Protein AF-A0A3Q7IBL1-F1 (afdb_monomer)

Solvent-accessible surface area (backbone atoms only — not comparable to full-atom values): 21584 Å² total; per-residue (Å²): 115,55,71,63,64,74,44,58,81,76,32,46,78,55,87,70,94,59,60,67,36,34,34,28,51,62,29,47,54,40,50,35,63,88,85,40,70,73,70,35,75,69,39,29,45,65,39,82,78,69,34,54,59,91,79,74,66,62,78,46,51,54,41,44,42,42,33,43,26,67,20,52,96,94,43,65,44,72,67,52,90,77,56,69,71,62,34,31,28,19,24,43,33,70,51,69,63,27,51,52,47,54,51,52,36,59,47,28,76,44,85,85,69,74,48,38,38,27,41,76,49,74,25,28,35,44,53,79,70,58,59,85,43,60,42,58,51,40,35,36,38,40,38,40,37,38,70,76,66,49,73,66,54,48,53,52,50,50,51,55,57,35,37,74,73,72,46,71,53,69,51,77,42,85,49,88,47,79,39,28,61,64,24,30,36,34,28,32,64,38,79,93,76,74,41,77,40,83,66,33,41,35,29,24,52,27,63,78,31,44,46,53,46,52,42,60,92,63,54,36,36,37,37,38,37,28,57,50,59,63,61,50,27,63,75,71,70,51,88,38,52,51,62,77,51,65,99,74,37,54,65,68,57,54,52,54,50,56,62,52,55,76,68,56,69,63,94,79,76,85,84,88,80,91,75,87,78,82,76,79,86,80,81,89,75,93,76,84,94,77,81,90,76,91,77,80,87,81,82,84,78,77,82,89,71,98,68,83,94,76,87,79,83,88,82,91,76,90,78,91,75,89,81,82,85,79,90,80,90,75,91,76,85,90,77,82,83,81,91,78,85,81,90,82,79,91,77,92,132

pLDDT: mean 75.48, std 28.39, range [21.78, 98.69]

Nearest PDB structures (foldseek):
  3l4g-assembly4_O  TM=9.837E-01  e=1.915E-40  Homo sapiens
  3l4g-assembly3_K  TM=9.830E-01  e=5.774E-40  Homo sapiens
  3l4g-assembly1_C  TM=9.426E-01  e=3.048E-40  Homo sapiens
  7by6-assembly1_A-2  TM=9.762E-01  e=8.702E-37  Plasmodium vivax
  7dpi-assembly1_A  TM=9.496E-01  e=2.545E-29  Plasmodium falciparum

Structure (mmCIF, N/CA/C/O backbone):
data_AF-A0A3Q7IBL1-F1
#
_entry.id   AF-A0A3Q7IBL1-F1
#
loop_
_atom_site.group_PDB
_atom_site.id
_atom_site.type_symbol
_atom_site.label_atom_id
_atom_site.label_alt_id
_atom_site.label_comp_id
_atom_site.label_asym_id
_atom_site.label_entity_id
_atom_site.label_seq_id
_atom_site.pdbx_PDB_ins_code
_atom_site.Cartn_x
_atom_site.Cartn_y
_atom_site.Cartn_z
_atom_site.occupancy
_atom_site.B_iso_or_equiv
_atom_site.auth_seq_id
_atom_site.auth_comp_id
_atom_site.auth_asym_id
_atom_site.auth_atom_id
_atom_site.pdbx_PDB_model_num
ATOM 1 N N . MET A 1 1 ? -24.521 0.312 10.558 1.00 40.03 1 MET A N 1
ATOM 2 C CA . MET A 1 1 ? -24.271 1.034 9.290 1.00 40.03 1 MET A CA 1
ATOM 3 C C . MET A 1 1 ? -22.961 0.488 8.762 1.00 40.03 1 MET A C 1
ATOM 5 O O . MET A 1 1 ? -21.920 0.773 9.342 1.00 40.03 1 MET A O 1
ATOM 9 N N . ASP A 1 2 ? -23.054 -0.431 7.807 1.00 49.78 2 ASP A N 1
ATOM 10 C CA . ASP A 1 2 ? -21.996 -1.395 7.493 1.00 49.78 2 ASP A CA 1
ATOM 11 C C . ASP A 1 2 ? -20.826 -0.763 6.733 1.00 49.78 2 ASP A C 1
ATOM 13 O O . ASP A 1 2 ? -21.026 0.107 5.885 1.00 49.78 2 ASP A O 1
ATOM 17 N N . LEU A 1 3 ? -19.602 -1.229 7.008 1.00 52.09 3 LEU A N 1
ATOM 18 C CA . LEU A 1 3 ? -18.387 -0.881 6.252 1.00 52.09 3 LEU A CA 1
ATOM 19 C C . LEU A 1 3 ? -18.562 -1.073 4.735 1.00 52.09 3 LEU A C 1
ATOM 21 O O . LEU A 1 3 ? -17.953 -0.345 3.952 1.00 52.09 3 LEU A O 1
ATOM 25 N N . GLU A 1 4 ? -19.435 -2.001 4.332 1.00 50.50 4 GLU A N 1
ATOM 26 C CA . GLU A 1 4 ? -19.887 -2.163 2.950 1.00 50.50 4 GLU A CA 1
ATOM 27 C C . GLU A 1 4 ? -20.461 -0.860 2.377 1.00 50.50 4 GLU A C 1
ATOM 29 O O . GLU A 1 4 ? -19.994 -0.401 1.343 1.00 50.50 4 GLU A O 1
ATOM 34 N N . ILE A 1 5 ? -21.393 -0.185 3.053 1.00 49.38 5 ILE A N 1
ATOM 35 C CA . ILE A 1 5 ? -22.021 1.046 2.532 1.00 49.38 5 ILE A CA 1
ATOM 36 C C . ILE A 1 5 ? -20.994 2.183 2.409 1.00 49.38 5 ILE A C 1
ATOM 38 O O . ILE A 1 5 ? -21.057 2.992 1.483 1.00 49.38 5 ILE A O 1
ATOM 42 N N . LEU A 1 6 ? -20.014 2.227 3.315 1.00 54.47 6 LEU A N 1
ATOM 43 C CA . LEU A 1 6 ? -19.002 3.281 3.360 1.00 54.47 6 LEU A CA 1
ATOM 44 C C . LEU A 1 6 ? -18.019 3.231 2.180 1.00 54.47 6 LEU A C 1
ATOM 46 O O . LEU A 1 6 ? -17.626 4.277 1.663 1.00 54.47 6 LEU A O 1
ATOM 50 N N . CYS A 1 7 ? -17.633 2.028 1.757 1.00 55.50 7 CYS A N 1
ATOM 51 C CA . CYS A 1 7 ? -16.706 1.829 0.644 1.00 55.50 7 CYS A CA 1
ATOM 52 C C . CYS A 1 7 ? -17.437 1.702 -0.705 1.00 55.50 7 CYS A C 1
ATOM 54 O O . CYS A 1 7 ? -16.997 2.285 -1.696 1.00 55.50 7 CYS A O 1
ATOM 56 N N . ILE A 1 8 ? -18.576 1.002 -0.750 1.00 53.81 8 ILE A N 1
ATOM 57 C CA . ILE A 1 8 ? -19.241 0.596 -2.002 1.00 53.81 8 ILE A CA 1
ATOM 58 C C . ILE A 1 8 ? -19.856 1.774 -2.769 1.00 53.81 8 ILE A C 1
ATOM 60 O O . ILE A 1 8 ? -19.866 1.756 -3.999 1.00 53.81 8 ILE A O 1
ATOM 64 N N . GLU A 1 9 ? -20.357 2.818 -2.101 1.00 61.47 9 GLU A N 1
ATOM 65 C CA . GLU A 1 9 ? -21.048 3.906 -2.817 1.00 61.47 9 GLU A CA 1
ATOM 66 C C . GLU A 1 9 ? -20.109 4.787 -3.663 1.00 61.47 9 GLU A C 1
ATOM 68 O O . GLU A 1 9 ? -20.569 5.474 -4.577 1.00 61.47 9 GLU A O 1
ATOM 73 N N . LEU A 1 10 ? -18.799 4.783 -3.384 1.00 72.69 10 LEU A N 1
ATOM 74 C CA . LEU A 1 10 ? -17.838 5.705 -4.008 1.00 72.69 10 LEU A CA 1
ATOM 75 C C . LEU A 1 10 ? -16.556 5.045 -4.539 1.00 72.69 10 LEU A C 1
ATOM 77 O O . LEU A 1 10 ? -15.830 5.707 -5.288 1.00 72.69 10 LEU A O 1
ATOM 81 N N . PHE A 1 11 ? -16.258 3.796 -4.169 1.00 91.25 11 PHE A N 1
ATOM 82 C CA . PHE A 1 11 ? -15.014 3.109 -4.520 1.00 91.25 11 PHE A CA 1
ATOM 83 C C . PHE A 1 11 ? -15.288 1.780 -5.231 1.00 91.25 11 PHE A C 1
ATOM 85 O O . PHE A 1 11 ? -16.249 1.075 -4.945 1.00 91.25 11 PHE A O 1
ATOM 92 N N . GLU A 1 12 ? -14.415 1.435 -6.172 1.00 93.31 12 GLU A N 1
ATOM 93 C CA . GLU A 1 12 ? -14.408 0.148 -6.865 1.00 93.31 12 GLU A CA 1
ATOM 94 C C . GLU A 1 12 ? -13.576 -0.863 -6.064 1.00 93.31 12 GLU A C 1
ATOM 96 O O . GLU A 1 12 ? -12.442 -0.572 -5.676 1.00 93.31 12 GLU A O 1
ATOM 101 N N . GLU A 1 13 ? -14.122 -2.049 -5.808 1.00 94.38 13 GLU A N 1
ATOM 102 C CA . GLU A 1 13 ? -13.411 -3.093 -5.068 1.00 94.38 13 GLU A CA 1
ATOM 103 C C . GLU A 1 13 ? -12.272 -3.693 -5.906 1.00 94.38 13 GLU A C 1
ATOM 105 O O . GLU A 1 13 ? -12.457 -4.074 -7.066 1.00 94.38 13 GLU A O 1
ATOM 110 N N . MET A 1 14 ? -11.079 -3.789 -5.321 1.00 95.38 14 MET A N 1
ATOM 111 C CA . MET A 1 14 ? -9.925 -4.417 -5.955 1.00 95.38 14 MET A CA 1
ATOM 112 C C . MET A 1 14 ? -9.965 -5.937 -5.776 1.00 95.38 14 MET A C 1
ATOM 114 O O . MET A 1 14 ? -10.241 -6.421 -4.680 1.00 95.38 14 MET A O 1
ATOM 118 N N . PRO A 1 15 ? -9.603 -6.717 -6.808 1.00 95.25 15 PRO A N 1
ATOM 119 C CA . PRO A 1 15 ? -9.482 -8.161 -6.679 1.00 95.25 15 PRO A CA 1
ATOM 120 C C . PRO A 1 15 ? -8.245 -8.518 -5.845 1.00 95.25 15 PRO A C 1
ATOM 122 O O . PRO A 1 15 ? -7.109 -8.371 -6.294 1.00 95.25 15 PRO A O 1
ATOM 125 N N . THR A 1 16 ? -8.468 -9.020 -4.635 1.00 94.19 16 THR A N 1
ATOM 126 C CA . THR A 1 16 ? -7.420 -9.414 -3.681 1.00 94.19 16 THR A CA 1
ATOM 127 C C . THR A 1 16 ? -7.221 -10.931 -3.602 1.00 94.19 16 THR A C 1
ATOM 129 O O . THR A 1 16 ? -6.709 -11.460 -2.622 1.00 94.19 16 THR A O 1
ATOM 132 N N . ASN A 1 17 ? -7.614 -11.686 -4.624 1.00 92.12 17 ASN A N 1
ATOM 133 C CA . ASN A 1 17 ? -7.657 -13.151 -4.627 1.00 92.12 17 ASN A CA 1
ATOM 134 C C . ASN A 1 17 ? -6.271 -13.842 -4.717 1.00 92.12 17 ASN A C 1
ATOM 136 O O . ASN A 1 17 ? -6.101 -14.826 -5.442 1.00 92.12 17 ASN A O 1
ATOM 140 N N . ASN A 1 18 ? -5.274 -13.342 -3.984 1.00 92.25 18 ASN A N 1
ATOM 141 C CA . ASN A 1 18 ? -3.911 -13.851 -3.898 1.00 92.25 18 ASN A CA 1
ATOM 142 C C . ASN A 1 18 ? -3.291 -13.603 -2.506 1.00 92.25 18 ASN A C 1
ATOM 144 O O . ASN A 1 18 ? -2.915 -12.487 -2.162 1.00 92.25 18 ASN A O 1
ATOM 148 N N . TYR A 1 19 ? -3.116 -14.660 -1.706 1.00 96.69 19 TYR A N 1
ATOM 149 C CA . TYR A 1 19 ? -2.342 -14.568 -0.453 1.00 96.69 19 TYR A CA 1
ATOM 150 C C . TYR A 1 19 ? -0.839 -14.553 -0.699 1.00 96.69 19 TYR A C 1
ATOM 152 O O . TYR A 1 19 ? -0.094 -13.884 0.013 1.00 96.69 19 TYR A O 1
ATOM 160 N N . VAL A 1 20 ? -0.404 -15.295 -1.716 1.00 97.25 20 VAL A N 1
ATOM 161 C CA . VAL A 1 20 ? 0.988 -15.315 -2.145 1.00 97.25 20 VAL A CA 1
ATOM 162 C C . VAL A 1 20 ? 1.246 -14.116 -3.039 1.00 97.25 20 VAL A C 1
ATOM 164 O O . VAL A 1 20 ? 0.521 -13.890 -4.012 1.00 97.25 20 VAL A O 1
ATOM 167 N N . GLU A 1 21 ? 2.311 -13.392 -2.732 1.00 97.75 21 GLU A N 1
ATOM 168 C CA . GLU A 1 21 ? 2.786 -12.272 -3.523 1.00 97.75 21 GLU A CA 1
ATOM 169 C C . GLU A 1 21 ? 4.297 -12.383 -3.741 1.00 97.75 21 GLU A C 1
ATOM 171 O O . GLU A 1 21 ? 5.019 -12.970 -2.933 1.00 97.75 21 GLU A O 1
ATOM 176 N N . SER A 1 22 ? 4.788 -11.852 -4.857 1.00 98.06 22 SER A N 1
ATOM 177 C CA . SER A 1 22 ? 6.233 -11.696 -5.047 1.00 98.06 22 SER A CA 1
ATOM 178 C C . SER A 1 22 ? 6.741 -10.511 -4.229 1.00 98.06 22 SER A C 1
ATOM 180 O O . SER A 1 22 ? 6.071 -9.476 -4.184 1.00 98.06 22 SER A O 1
ATOM 182 N N . SER A 1 23 ? 7.956 -10.600 -3.692 1.00 98.25 23 SER A N 1
ATOM 183 C CA . SER A 1 23 ? 8.652 -9.478 -3.054 1.00 98.25 23 SER A CA 1
ATOM 184 C C . SER A 1 23 ? 8.683 -8.231 -3.934 1.00 98.25 23 SER A C 1
ATOM 186 O O . SER A 1 23 ? 8.587 -7.129 -3.405 1.00 98.25 23 SER A O 1
ATOM 188 N N . PHE A 1 24 ? 8.743 -8.400 -5.260 1.00 98.69 24 PHE A N 1
ATOM 189 C CA . PHE A 1 24 ? 8.629 -7.294 -6.203 1.00 98.69 24 PHE A CA 1
ATOM 190 C C . PHE A 1 24 ? 7.356 -6.472 -5.971 1.00 98.69 24 PHE A C 1
ATOM 192 O O . PHE A 1 24 ? 7.435 -5.303 -5.627 1.00 98.69 24 PHE A O 1
ATOM 199 N N . TRP A 1 25 ? 6.174 -7.074 -6.113 1.00 98.38 25 TRP A N 1
ATOM 200 C CA . TRP A 1 25 ? 4.899 -6.362 -5.943 1.00 98.38 25 TRP A CA 1
ATOM 201 C C . TRP A 1 25 ? 4.617 -5.958 -4.496 1.00 98.38 25 TRP A C 1
ATOM 203 O O . TRP A 1 25 ? 3.957 -4.949 -4.262 1.00 98.38 25 TRP A O 1
ATOM 213 N N . ASN A 1 26 ? 5.105 -6.735 -3.529 1.00 98.38 26 ASN A N 1
ATOM 214 C CA . ASN A 1 26 ? 4.888 -6.445 -2.118 1.00 98.38 26 ASN A CA 1
ATOM 215 C C . ASN A 1 26 ? 5.818 -5.348 -1.583 1.00 98.38 26 ASN A C 1
ATOM 217 O O . ASN A 1 26 ? 5.449 -4.679 -0.634 1.00 98.38 26 ASN A O 1
ATOM 221 N N . PHE A 1 27 ? 7.003 -5.142 -2.163 1.00 98.38 27 PHE A N 1
ATOM 222 C CA . PHE A 1 27 ? 7.986 -4.188 -1.642 1.00 98.38 27 PHE A CA 1
ATOM 223 C C . PHE A 1 27 ? 8.595 -3.302 -2.731 1.00 98.38 27 PHE A C 1
ATOM 225 O O . PHE A 1 27 ? 8.446 -2.083 -2.680 1.00 98.38 27 PHE A O 1
ATOM 232 N N . ASP A 1 28 ? 9.272 -3.886 -3.721 1.00 98.56 28 ASP A N 1
ATOM 233 C CA . ASP A 1 28 ? 10.068 -3.116 -4.690 1.00 98.56 28 ASP A CA 1
ATOM 234 C C . ASP A 1 28 ? 9.194 -2.173 -5.548 1.00 98.56 28 ASP A C 1
ATOM 236 O O . ASP A 1 28 ? 9.516 -1.006 -5.734 1.00 98.56 28 ASP A O 1
ATOM 240 N N . ALA A 1 29 ? 8.026 -2.626 -6.004 1.00 98.50 29 ALA A N 1
ATOM 241 C CA . ALA A 1 29 ? 7.073 -1.824 -6.777 1.00 98.50 29 ALA A CA 1
ATOM 242 C C . ALA A 1 29 ? 6.497 -0.637 -5.985 1.00 98.50 29 ALA A C 1
ATOM 244 O O . ALA A 1 29 ? 6.008 0.320 -6.582 1.00 98.50 29 ALA A O 1
ATOM 245 N N . LEU A 1 30 ? 6.564 -0.697 -4.652 1.00 98.38 30 LEU A N 1
ATOM 246 C CA . LEU A 1 30 ? 6.172 0.382 -3.748 1.00 98.38 30 LEU A CA 1
ATOM 247 C C . LEU A 1 30 ? 7.324 1.356 -3.485 1.00 98.38 30 LEU A C 1
ATOM 249 O O . LEU A 1 30 ? 7.172 2.272 -2.694 1.00 98.38 30 LEU A O 1
ATOM 253 N N . PHE A 1 31 ? 8.483 1.184 -4.119 1.00 98.25 31 PHE A N 1
ATOM 254 C CA . PHE A 1 31 ? 9.693 1.928 -3.786 1.00 98.25 31 PHE A CA 1
ATOM 255 C C . PHE A 1 31 ? 10.217 1.635 -2.364 1.00 98.25 31 PHE A C 1
ATOM 257 O O . PHE A 1 31 ? 10.940 2.433 -1.782 1.00 98.25 31 PHE A O 1
ATOM 264 N N . GLN A 1 32 ? 9.913 0.466 -1.784 1.00 98.06 32 GLN A N 1
ATOM 265 C CA . GLN A 1 32 ? 10.485 0.055 -0.496 1.00 98.06 32 GLN A CA 1
ATOM 266 C C . GLN A 1 32 ? 11.854 -0.628 -0.699 1.00 98.06 32 GLN A C 1
ATOM 268 O O . GLN A 1 32 ? 11.943 -1.618 -1.432 1.00 98.06 32 GLN A O 1
ATOM 273 N N . PRO A 1 33 ? 12.941 -0.154 -0.059 1.00 97.44 33 PRO A N 1
ATOM 274 C CA . PRO A 1 33 ? 14.293 -0.644 -0.331 1.00 97.44 33 PRO A CA 1
ATOM 275 C C . PRO A 1 33 ? 14.503 -2.101 0.120 1.00 97.44 33 PRO A C 1
ATOM 277 O O . PRO A 1 33 ? 13.867 -2.570 1.066 1.00 97.44 33 PRO A O 1
ATOM 280 N N . GLN A 1 34 ? 15.409 -2.836 -0.538 1.00 97.62 34 GLN A N 1
ATOM 281 C CA . GLN A 1 34 ? 15.660 -4.262 -0.252 1.00 97.62 34 GLN A CA 1
ATOM 282 C C . GLN A 1 34 ? 16.267 -4.530 1.128 1.00 97.62 34 GLN A C 1
ATOM 284 O O . GLN A 1 34 ? 16.031 -5.586 1.701 1.00 97.62 34 GLN A O 1
ATOM 289 N N . GLN A 1 35 ? 16.985 -3.558 1.681 1.00 95.06 35 GLN A N 1
ATOM 290 C CA . GLN A 1 35 ? 17.568 -3.587 3.022 1.00 95.06 35 GLN A CA 1
ATOM 291 C C . GLN A 1 35 ? 16.588 -3.172 4.134 1.00 95.06 35 GLN A C 1
ATOM 293 O O . GLN A 1 35 ? 17.004 -2.987 5.275 1.00 95.06 35 GLN A O 1
ATOM 298 N N . HIS A 1 36 ? 15.310 -2.944 3.814 1.00 95.25 36 HIS A N 1
ATOM 299 C CA . HIS A 1 36 ? 14.326 -2.521 4.807 1.00 95.25 36 HIS A CA 1
ATOM 300 C C . HIS A 1 36 ? 14.032 -3.655 5.811 1.00 95.25 36 HIS A C 1
ATOM 302 O O . HIS A 1 36 ? 13.704 -4.751 5.355 1.00 95.25 36 HIS A O 1
ATOM 308 N N . PRO A 1 37 ? 14.025 -3.402 7.139 1.00 93.19 37 PRO A N 1
ATOM 309 C CA . PRO A 1 37 ? 13.823 -4.436 8.165 1.00 93.19 37 PRO A CA 1
ATOM 310 C C . PRO A 1 37 ? 12.553 -5.268 7.977 1.00 93.19 37 PRO A C 1
ATOM 312 O O . PRO A 1 37 ? 12.586 -6.479 8.091 1.00 93.19 37 PRO A O 1
ATOM 315 N N . ALA A 1 38 ? 11.449 -4.645 7.549 1.00 91.12 38 ALA A N 1
ATOM 316 C CA . ALA A 1 38 ? 10.205 -5.368 7.252 1.00 91.12 38 ALA A CA 1
ATOM 317 C C . ALA A 1 38 ? 10.347 -6.496 6.201 1.00 91.12 38 ALA A C 1
ATOM 319 O O . ALA A 1 38 ? 9.442 -7.315 6.068 1.00 91.12 38 ALA A O 1
ATOM 320 N N . ARG A 1 39 ? 11.445 -6.542 5.430 1.00 93.75 39 ARG A N 1
ATOM 321 C CA . ARG A 1 39 ? 11.746 -7.614 4.466 1.00 93.75 39 ARG A CA 1
ATOM 322 C C . ARG A 1 39 ? 12.542 -8.767 5.081 1.00 93.75 39 ARG A C 1
ATOM 324 O O . ARG A 1 39 ? 12.787 -9.749 4.383 1.00 93.75 39 ARG A O 1
ATOM 331 N N . ASP A 1 40 ? 12.944 -8.677 6.344 1.00 90.94 40 ASP A N 1
ATOM 332 C CA . ASP A 1 40 ? 13.625 -9.764 7.034 1.00 90.94 40 ASP A CA 1
ATOM 333 C C . ASP A 1 40 ? 12.666 -10.915 7.342 1.00 90.94 40 ASP A C 1
ATOM 335 O O . ASP A 1 40 ? 11.459 -10.751 7.528 1.00 90.94 40 ASP A O 1
ATOM 339 N N . SER A 1 41 ? 13.220 -12.125 7.445 1.00 85.50 41 SER A N 1
ATOM 340 C CA . SER A 1 41 ? 12.451 -13.326 7.798 1.00 85.50 41 SER A CA 1
ATOM 341 C C . SER A 1 41 ? 11.848 -13.273 9.203 1.00 85.50 41 SER A C 1
ATOM 343 O O . SER A 1 41 ? 10.985 -14.088 9.528 1.00 85.50 41 SER A O 1
ATOM 345 N N . HIS A 1 42 ? 12.323 -12.353 10.046 1.00 84.50 42 HIS A N 1
ATOM 346 C CA . HIS A 1 42 ? 11.743 -12.099 11.359 1.00 84.50 42 HIS A CA 1
ATOM 347 C C . HIS A 1 42 ? 10.388 -11.395 11.270 1.00 84.50 42 HIS A C 1
ATOM 349 O O . HIS A 1 42 ? 9.570 -11.647 12.138 1.00 84.50 42 HIS A O 1
ATOM 355 N N . ASP A 1 43 ? 10.120 -10.627 10.210 1.00 88.50 43 ASP A N 1
ATOM 356 C CA . ASP A 1 43 ? 8.879 -9.857 10.041 1.00 88.50 43 ASP A CA 1
ATOM 357 C C . ASP A 1 43 ? 7.983 -10.408 8.916 1.00 88.50 43 ASP A C 1
ATOM 359 O O . ASP A 1 43 ? 6.762 -10.243 8.936 1.00 88.50 43 ASP A O 1
ATOM 363 N N . THR A 1 44 ? 8.565 -11.118 7.943 1.00 95.19 44 THR A N 1
ATOM 364 C CA . THR A 1 44 ? 7.866 -11.598 6.742 1.00 95.19 44 THR A CA 1
ATOM 365 C C . THR A 1 44 ? 7.906 -13.120 6.594 1.00 95.19 44 THR A C 1
ATOM 367 O O . THR A 1 44 ? 8.959 -13.758 6.665 1.00 95.19 44 THR A O 1
ATOM 370 N N . PHE A 1 45 ? 6.752 -13.717 6.275 1.00 96.75 45 PHE A N 1
ATOM 371 C CA . PHE A 1 45 ? 6.653 -15.132 5.914 1.00 96.75 45 PHE A CA 1
ATOM 372 C C . PHE A 1 45 ? 7.036 -15.375 4.449 1.00 96.75 45 PHE A C 1
ATOM 374 O O . PHE A 1 45 ? 6.209 -15.251 3.544 1.00 96.75 45 PHE A O 1
ATOM 381 N N . PHE A 1 46 ? 8.278 -15.791 4.209 1.00 97.12 46 PHE A N 1
ATOM 382 C CA . PHE A 1 46 ? 8.723 -16.245 2.890 1.00 97.12 46 PHE A CA 1
ATOM 383 C C . PHE A 1 46 ? 8.303 -17.687 2.598 1.00 97.12 46 PHE A C 1
ATOM 385 O O . PHE A 1 46 ? 8.310 -18.558 3.473 1.00 97.12 46 PHE A O 1
ATOM 392 N N . LEU A 1 47 ? 7.981 -17.970 1.337 1.00 97.19 47 LEU A N 1
ATOM 393 C CA . LEU A 1 47 ? 7.605 -19.313 0.916 1.00 97.19 47 LEU A CA 1
ATOM 394 C C . LEU A 1 47 ? 8.822 -20.198 0.664 1.00 97.19 47 LEU A C 1
ATOM 396 O O . LEU A 1 47 ? 9.773 -19.824 -0.020 1.00 97.19 47 LEU A O 1
ATOM 400 N N . LYS A 1 48 ? 8.727 -21.451 1.115 1.00 96.31 48 LYS A N 1
ATOM 401 C CA . LYS A 1 48 ? 9.649 -22.515 0.699 1.00 96.31 48 LYS A CA 1
ATOM 402 C C . LYS A 1 48 ? 9.267 -23.098 -0.666 1.00 96.31 48 LYS A C 1
ATOM 404 O O . LYS A 1 48 ? 10.145 -23.396 -1.470 1.00 96.31 48 LYS A O 1
ATOM 409 N N . VAL A 1 49 ? 7.968 -23.271 -0.934 1.00 95.31 49 VAL A N 1
ATOM 410 C CA . VAL A 1 49 ? 7.433 -23.793 -2.203 1.00 95.31 49 VAL A CA 1
ATOM 411 C C . VAL A 1 49 ? 6.078 -23.130 -2.506 1.00 95.31 49 VAL A C 1
ATOM 413 O O . VAL A 1 49 ? 5.178 -23.251 -1.680 1.00 95.31 49 VAL A O 1
ATOM 416 N N . PRO A 1 50 ? 5.890 -22.485 -3.675 1.00 94.56 50 PRO A N 1
ATOM 417 C CA . PRO A 1 50 ? 6.930 -22.059 -4.614 1.00 94.56 50 PRO A CA 1
ATOM 418 C C . PRO A 1 50 ? 7.738 -20.889 -4.028 1.00 94.56 50 PRO A C 1
ATOM 420 O O . PRO A 1 50 ? 7.162 -19.851 -3.722 1.00 94.56 50 PRO A O 1
ATOM 423 N N . SER A 1 51 ? 9.062 -21.022 -3.903 1.00 96.12 51 SER A N 1
ATOM 424 C CA . SER A 1 51 ? 9.919 -19.982 -3.301 1.00 96.12 51 SER A CA 1
ATOM 425 C C . SER A 1 51 ? 10.16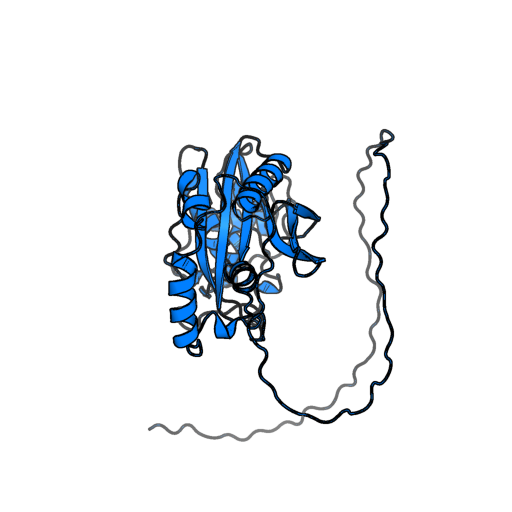1 -18.758 -4.181 1.00 96.12 51 SER A C 1
ATOM 427 O O . SER A 1 51 ? 10.569 -17.719 -3.674 1.00 96.12 51 SER A O 1
ATOM 429 N N . SER A 1 52 ? 9.923 -18.871 -5.487 1.00 96.38 52 SER A N 1
ATOM 430 C CA . SER A 1 52 ? 10.210 -17.822 -6.462 1.00 96.38 52 SER A CA 1
ATOM 431 C C . SER A 1 52 ? 9.052 -17.642 -7.441 1.00 96.38 52 SER A C 1
ATOM 433 O O . SER A 1 52 ? 8.394 -18.618 -7.830 1.00 96.38 52 SER A O 1
ATOM 435 N N . THR A 1 53 ? 8.782 -16.398 -7.829 1.00 95.12 53 THR A N 1
ATOM 436 C CA . THR A 1 53 ? 7.806 -16.064 -8.866 1.00 95.12 53 THR A CA 1
ATOM 437 C C . THR A 1 53 ? 8.333 -16.432 -10.250 1.00 95.12 53 THR A C 1
ATOM 439 O O . THR A 1 53 ? 9.531 -16.398 -10.524 1.00 95.12 53 THR A O 1
ATOM 442 N N . LYS A 1 54 ? 7.418 -16.803 -11.149 1.00 88.88 54 LYS A N 1
ATOM 443 C CA . LYS A 1 54 ? 7.758 -17.219 -12.518 1.00 88.88 54 LYS A CA 1
ATOM 444 C C . LYS A 1 54 ? 7.690 -16.082 -13.529 1.00 88.88 54 LYS A C 1
ATOM 446 O O . LYS A 1 54 ? 8.300 -16.192 -14.585 1.00 88.88 54 LYS A O 1
ATOM 451 N N . MET A 1 55 ? 6.889 -15.054 -13.256 1.00 92.12 55 MET A N 1
ATOM 452 C CA . MET A 1 55 ? 6.590 -13.997 -14.219 1.00 92.12 55 MET A CA 1
ATOM 453 C C . MET A 1 55 ? 6.486 -12.656 -13.508 1.00 92.12 55 MET A C 1
ATOM 455 O O . MET A 1 55 ? 5.710 -12.508 -12.562 1.00 92.12 55 MET A O 1
ATOM 459 N N . LEU A 1 56 ? 7.237 -11.684 -14.012 1.00 96.75 56 LEU A N 1
ATOM 460 C CA . LEU A 1 56 ? 7.130 -10.272 -13.674 1.00 96.75 56 LEU A CA 1
ATOM 461 C C . LEU A 1 56 ? 7.115 -9.460 -14.981 1.00 96.75 56 LEU A C 1
ATOM 463 O O . LEU A 1 56 ? 7.588 -9.944 -16.010 1.00 96.75 56 LEU A O 1
ATOM 467 N N . PRO A 1 57 ? 6.542 -8.247 -14.983 1.00 97.31 57 PRO A N 1
ATOM 468 C CA . PRO A 1 57 ? 6.616 -7.359 -16.139 1.00 97.31 57 PRO A CA 1
ATOM 469 C C . PRO A 1 57 ? 8.043 -6.816 -16.302 1.00 97.31 57 PRO A C 1
ATOM 471 O O . PRO A 1 57 ? 8.393 -5.812 -15.690 1.00 97.31 57 PRO A O 1
ATOM 474 N N . GLU A 1 58 ? 8.865 -7.477 -17.118 1.00 97.38 58 GLU A N 1
ATOM 475 C CA . GLU A 1 58 ? 10.311 -7.209 -17.221 1.00 97.38 58 GLU A CA 1
ATOM 476 C C . GLU A 1 58 ? 10.649 -5.737 -17.501 1.00 97.38 58 GLU A C 1
ATOM 478 O O . GLU A 1 58 ? 11.489 -5.163 -16.813 1.00 97.38 58 GLU A O 1
ATOM 483 N N . ASP A 1 59 ? 9.921 -5.083 -18.411 1.00 97.69 59 ASP A N 1
ATOM 484 C CA . ASP A 1 59 ? 10.132 -3.660 -18.705 1.00 97.69 59 ASP A CA 1
ATOM 485 C C . ASP A 1 59 ? 9.881 -2.761 -17.483 1.00 97.69 59 ASP A C 1
ATOM 487 O O . ASP A 1 59 ? 10.523 -1.726 -17.325 1.00 97.69 59 ASP A O 1
ATOM 491 N N . TYR A 1 60 ? 8.916 -3.118 -16.629 1.00 98.50 60 TYR A N 1
ATOM 492 C CA . TYR A 1 60 ? 8.634 -2.378 -15.398 1.00 98.50 60 TYR A CA 1
ATOM 493 C C . TYR A 1 60 ? 9.653 -2.706 -14.308 1.00 98.50 60 TYR A C 1
ATOM 495 O O . TYR A 1 60 ? 10.093 -1.794 -13.616 1.00 98.50 60 TYR A O 1
ATOM 503 N N . VAL A 1 61 ? 10.079 -3.968 -14.197 1.00 98.50 61 VAL A N 1
ATOM 504 C CA . VAL A 1 61 ? 11.137 -4.375 -13.262 1.00 98.50 61 VAL A CA 1
ATOM 505 C C . VAL A 1 61 ? 12.424 -3.601 -13.529 1.00 98.50 61 VAL A C 1
ATOM 507 O O . VAL A 1 61 ? 13.026 -3.117 -12.577 1.00 98.50 61 VAL A O 1
ATOM 510 N N . GLU A 1 62 ? 12.819 -3.424 -14.792 1.00 98.38 62 GLU A N 1
ATOM 511 C CA . GLU A 1 62 ? 14.032 -2.666 -15.122 1.00 98.38 62 GLU A CA 1
ATOM 512 C C . GLU A 1 62 ? 13.911 -1.187 -14.723 1.00 98.38 62 GLU A C 1
ATOM 514 O O . GLU A 1 62 ? 14.832 -0.632 -14.132 1.00 98.38 62 GLU A O 1
ATOM 519 N N . ARG A 1 63 ? 12.745 -0.560 -14.940 1.00 98.38 63 ARG A N 1
ATOM 520 C CA . ARG A 1 63 ? 12.509 0.823 -14.485 1.00 98.38 63 ARG A CA 1
ATOM 521 C C . ARG A 1 63 ? 12.506 0.947 -12.961 1.00 98.38 63 ARG A C 1
ATOM 523 O O . ARG A 1 63 ? 13.003 1.937 -12.435 1.00 98.38 63 ARG A O 1
ATOM 530 N N . VAL A 1 64 ? 11.948 -0.042 -12.254 1.00 98.56 64 VAL A N 1
ATOM 531 C CA . VAL A 1 64 ? 11.986 -0.111 -10.782 1.00 98.56 64 VAL A CA 1
ATOM 532 C C . VAL A 1 64 ? 13.428 -0.272 -10.302 1.00 98.56 64 VAL A C 1
ATOM 534 O O . VAL A 1 64 ? 13.865 0.435 -9.400 1.00 98.56 64 VAL A O 1
ATOM 537 N N . LYS A 1 65 ? 14.212 -1.140 -10.935 1.00 98.56 65 LYS A N 1
ATOM 538 C CA . LYS A 1 65 ? 15.635 -1.275 -10.634 1.00 98.56 65 LYS A CA 1
ATOM 539 C C . LYS A 1 65 ? 16.360 0.070 -10.790 1.00 98.56 65 LYS A C 1
ATOM 541 O O . LYS A 1 65 ? 16.974 0.537 -9.837 1.00 98.56 65 LYS A O 1
ATOM 546 N N . GLU A 1 66 ? 16.219 0.732 -11.937 1.00 98.12 66 GLU A N 1
ATOM 547 C CA . GLU A 1 66 ? 16.885 2.011 -12.223 1.00 98.12 66 GLU A CA 1
ATOM 548 C C . GLU A 1 66 ? 16.541 3.106 -11.195 1.00 98.12 66 GLU A C 1
ATOM 550 O O . GLU A 1 66 ? 17.444 3.765 -10.666 1.00 98.12 66 GLU A O 1
ATOM 555 N N . ILE A 1 67 ? 15.254 3.264 -10.844 1.00 97.94 67 ILE A N 1
ATOM 556 C CA . ILE A 1 67 ? 14.825 4.265 -9.851 1.00 97.94 67 ILE A CA 1
ATOM 557 C C . ILE A 1 67 ? 15.351 3.941 -8.445 1.00 97.94 67 ILE A C 1
ATOM 559 O O . ILE A 1 67 ? 15.696 4.857 -7.697 1.00 97.94 67 ILE A O 1
ATOM 563 N N . HIS A 1 68 ? 15.454 2.659 -8.078 1.00 98.38 68 HIS A N 1
ATOM 564 C CA . HIS A 1 68 ? 16.000 2.243 -6.785 1.00 98.38 68 HIS A CA 1
ATOM 565 C C . HIS A 1 68 ? 17.512 2.467 -6.693 1.00 98.38 68 HIS A C 1
ATOM 567 O O . HIS A 1 68 ? 17.985 2.957 -5.665 1.00 98.38 68 HIS A O 1
ATOM 573 N N . GLU A 1 69 ? 18.269 2.113 -7.731 1.00 97.88 69 GLU A N 1
ATOM 574 C CA . GLU A 1 69 ? 19.733 2.182 -7.718 1.00 97.88 69 GLU A CA 1
ATOM 575 C C . GLU A 1 69 ? 20.227 3.617 -7.918 1.00 97.88 69 GLU A C 1
ATOM 577 O O . GLU A 1 69 ? 20.940 4.163 -7.075 1.00 97.88 69 GLU A O 1
ATOM 582 N N . SER A 1 70 ? 19.829 4.234 -9.032 1.00 96.62 70 SER A N 1
ATOM 583 C CA . SER A 1 70 ? 20.390 5.498 -9.522 1.00 96.62 70 SER A CA 1
ATOM 584 C C . SER A 1 70 ? 19.465 6.704 -9.380 1.00 96.62 70 SER A C 1
ATOM 586 O O . SER A 1 70 ? 19.908 7.839 -9.568 1.00 96.62 70 SER A O 1
ATOM 588 N N . GLY A 1 71 ? 18.199 6.480 -9.032 1.00 95.31 71 GLY A N 1
ATOM 589 C CA . GLY A 1 71 ? 17.202 7.540 -8.988 1.00 95.31 71 GLY A CA 1
ATOM 590 C C . GLY A 1 71 ? 16.649 7.895 -10.366 1.00 95.31 71 GLY A C 1
ATOM 591 O O . GLY A 1 71 ? 16.781 7.156 -11.334 1.00 95.31 71 GLY A O 1
ATOM 592 N N . GLY A 1 72 ? 15.958 9.027 -10.431 1.00 94.19 72 GLY A N 1
ATOM 593 C CA . GLY A 1 72 ? 15.113 9.417 -11.556 1.00 94.19 72 GLY A CA 1
ATOM 594 C C . GLY A 1 72 ? 13.949 10.272 -11.069 1.00 94.19 72 GLY A C 1
ATOM 595 O O . GLY A 1 72 ? 13.669 10.327 -9.875 1.00 94.19 72 GLY A O 1
ATOM 596 N N . TYR A 1 73 ? 13.286 10.990 -11.976 1.00 92.06 73 TYR A N 1
ATOM 597 C CA . TYR A 1 73 ? 12.140 11.845 -11.630 1.00 92.06 73 TYR A CA 1
ATOM 598 C C . TYR A 1 73 ? 12.416 12.838 -10.483 1.00 92.06 73 TYR A C 1
ATOM 600 O O . TYR A 1 73 ? 11.576 13.049 -9.616 1.00 92.06 73 TYR A O 1
ATOM 608 N N . GLN A 1 74 ? 13.611 13.444 -10.477 1.00 93.00 74 GLN A N 1
ATOM 609 C CA . GLN A 1 74 ? 14.113 14.348 -9.422 1.00 93.00 74 GLN A CA 1
ATOM 610 C C . GLN A 1 74 ? 14.459 13.664 -8.085 1.00 93.00 74 GLN A C 1
ATOM 612 O O . GLN A 1 74 ? 14.962 14.323 -7.176 1.00 93.00 74 GLN A O 1
ATOM 617 N N . SER A 1 75 ? 14.279 12.347 -7.978 1.00 95.62 75 SER A N 1
ATOM 618 C CA . SER A 1 75 ? 14.767 11.536 -6.867 1.00 95.62 75 SER A CA 1
ATOM 619 C C . SER A 1 75 ? 16.206 11.085 -7.088 1.00 95.62 75 SER A C 1
ATOM 621 O O . SER A 1 75 ? 16.635 10.839 -8.216 1.00 95.62 75 SER A O 1
ATOM 623 N N . ARG A 1 76 ? 16.948 10.927 -5.989 1.00 96.44 76 ARG A N 1
ATOM 624 C CA . ARG A 1 76 ? 18.314 10.377 -5.988 1.00 96.44 76 ARG A CA 1
ATOM 625 C C . ARG A 1 76 ? 18.341 8.847 -5.930 1.00 96.44 76 ARG A C 1
ATOM 627 O O . ARG A 1 76 ? 19.427 8.276 -5.969 1.00 96.44 76 ARG A O 1
ATOM 634 N N . GLY A 1 77 ? 17.176 8.205 -5.809 1.00 96.62 77 GLY A N 1
ATOM 635 C CA . GLY A 1 77 ? 17.098 6.778 -5.513 1.00 96.62 77 GLY A CA 1
ATOM 636 C C . GLY A 1 77 ? 17.668 6.464 -4.129 1.00 96.62 77 GLY A C 1
ATOM 637 O O . GLY A 1 77 ? 17.842 7.352 -3.290 1.00 96.62 77 GLY A O 1
ATOM 638 N N . TYR A 1 78 ? 17.981 5.193 -3.897 1.00 97.44 78 TYR A N 1
ATOM 639 C CA . TYR A 1 78 ? 18.562 4.717 -2.641 1.00 97.44 78 TYR A CA 1
ATOM 640 C C . TYR A 1 78 ? 20.074 4.465 -2.719 1.00 97.44 78 TYR A C 1
ATOM 642 O O . TYR A 1 78 ? 20.702 4.318 -1.672 1.00 97.44 78 TYR A O 1
ATOM 650 N N . GLY A 1 79 ? 20.673 4.417 -3.915 1.00 95.81 79 GLY A N 1
ATOM 651 C CA . GLY A 1 79 ? 22.127 4.296 -4.065 1.00 95.81 79 GLY A CA 1
ATOM 652 C C . GLY A 1 79 ? 22.698 2.944 -3.625 1.00 95.81 79 GLY A C 1
ATOM 653 O O . GLY A 1 79 ? 23.763 2.907 -3.012 1.00 95.81 79 GLY A O 1
ATOM 654 N N . TYR A 1 80 ? 21.995 1.843 -3.902 1.00 96.94 80 TYR A N 1
ATOM 655 C CA . TYR A 1 80 ? 22.444 0.473 -3.617 1.00 96.94 80 TYR A CA 1
ATOM 656 C C . TYR A 1 80 ? 22.338 -0.414 -4.863 1.00 96.94 80 TYR A C 1
ATOM 658 O O . TYR A 1 80 ? 21.758 0.003 -5.855 1.00 96.94 80 TYR A O 1
ATOM 666 N N . ASP A 1 81 ? 22.913 -1.617 -4.804 1.00 97.56 81 ASP A N 1
ATOM 667 C CA . ASP A 1 81 ? 22.819 -2.641 -5.855 1.00 97.56 81 ASP A CA 1
ATOM 668 C C . ASP A 1 81 ? 21.518 -3.441 -5.684 1.00 97.56 81 ASP A C 1
ATOM 670 O O . ASP A 1 81 ? 21.364 -4.179 -4.700 1.00 97.56 81 ASP A O 1
ATOM 674 N N . TRP A 1 82 ? 20.562 -3.257 -6.595 1.00 98.50 82 TRP A N 1
ATOM 675 C CA . TRP A 1 82 ? 19.246 -3.885 -6.524 1.00 98.50 82 TRP A CA 1
ATOM 676 C C . TRP A 1 82 ? 19.318 -5.308 -7.077 1.00 98.50 82 TRP A C 1
ATOM 678 O O . TRP A 1 82 ? 19.694 -5.556 -8.225 1.00 98.50 82 TRP A O 1
ATOM 688 N N . LYS A 1 83 ? 18.919 -6.280 -6.258 1.00 98.31 83 LYS A N 1
ATOM 689 C CA . LYS A 1 83 ? 19.072 -7.703 -6.569 1.00 98.31 83 LYS A CA 1
ATOM 690 C C . LYS A 1 83 ? 17.783 -8.291 -7.108 1.00 98.31 83 LYS A C 1
ATOM 692 O O . LYS A 1 83 ? 16.754 -8.311 -6.426 1.00 98.31 83 LYS A O 1
ATOM 697 N N . ARG A 1 84 ? 17.850 -8.861 -8.311 1.00 97.38 84 ARG A N 1
ATOM 698 C CA . ARG A 1 84 ? 16.696 -9.517 -8.941 1.00 97.38 84 ARG A CA 1
ATOM 699 C C . ARG A 1 84 ? 16.228 -10.737 -8.154 1.00 97.38 84 ARG A C 1
ATOM 701 O O . ARG A 1 84 ? 15.030 -11.017 -8.107 1.00 97.38 84 ARG A O 1
ATOM 708 N N . GLU A 1 85 ? 17.144 -11.459 -7.523 1.00 97.19 85 GLU A N 1
ATOM 709 C CA . GLU A 1 85 ? 16.820 -12.640 -6.726 1.00 97.19 85 GLU A CA 1
ATOM 710 C C . GLU A 1 85 ? 15.930 -12.291 -5.529 1.00 97.19 85 GLU A C 1
ATOM 712 O O . GLU A 1 85 ? 15.016 -13.053 -5.221 1.00 97.19 85 GLU A O 1
ATOM 717 N N . GLU A 1 86 ? 16.143 -11.132 -4.898 1.00 97.44 86 GLU A N 1
ATOM 718 C CA . GLU A 1 86 ? 15.344 -10.667 -3.757 1.00 97.44 86 GLU A CA 1
ATOM 719 C C . GLU A 1 86 ? 13.909 -10.329 -4.162 1.00 97.44 86 GLU A C 1
ATOM 721 O O . GLU A 1 86 ? 12.960 -10.732 -3.486 1.00 97.44 86 GLU A O 1
ATOM 726 N N . ALA A 1 87 ? 13.742 -9.661 -5.303 1.00 97.81 87 ALA A N 1
ATOM 727 C CA . ALA A 1 87 ? 12.439 -9.316 -5.863 1.00 97.81 87 ALA A CA 1
ATOM 728 C C . ALA A 1 87 ? 11.643 -10.544 -6.334 1.00 97.81 87 ALA A C 1
ATOM 730 O O . ALA A 1 87 ? 10.410 -10.555 -6.301 1.00 97.81 87 ALA A O 1
ATOM 731 N N . ASN A 1 88 ? 12.345 -11.602 -6.747 1.00 98.12 88 ASN A N 1
ATOM 732 C CA . ASN A 1 88 ? 11.721 -12.833 -7.211 1.00 98.12 88 ASN A CA 1
ATOM 733 C C . ASN A 1 88 ? 11.183 -13.715 -6.074 1.00 98.12 88 ASN A C 1
ATOM 735 O O . ASN A 1 88 ? 10.346 -14.575 -6.349 1.00 98.12 88 ASN A O 1
ATOM 739 N N . LYS A 1 89 ? 11.638 -13.547 -4.824 1.00 98.25 89 LYS A N 1
ATOM 740 C CA . LYS A 1 89 ? 11.164 -14.363 -3.693 1.00 98.25 89 LYS A CA 1
ATOM 741 C C . LYS A 1 89 ? 9.651 -14.229 -3.530 1.00 98.25 89 LYS A C 1
ATOM 743 O O . LYS A 1 89 ? 9.115 -13.130 -3.609 1.00 98.25 89 LYS A O 1
ATOM 748 N N . ASN A 1 90 ? 8.964 -15.337 -3.282 1.00 98.38 90 ASN A N 1
ATOM 749 C CA . ASN A 1 90 ? 7.553 -15.305 -2.907 1.00 98.38 90 ASN A CA 1
ATOM 750 C C . ASN A 1 90 ? 7.401 -15.253 -1.389 1.00 98.38 90 ASN A C 1
ATOM 752 O O . ASN A 1 90 ? 8.155 -15.890 -0.648 1.00 98.38 90 ASN A O 1
ATOM 756 N N . LEU A 1 91 ? 6.364 -14.560 -0.951 1.00 98.12 91 LEU A N 1
ATOM 757 C CA . LEU A 1 91 ? 5.980 -14.383 0.441 1.00 98.12 91 LEU A CA 1
ATOM 758 C C . LEU A 1 91 ? 4.459 -14.459 0.586 1.00 98.12 91 LEU A C 1
ATOM 760 O O . LEU A 1 91 ? 3.724 -14.422 -0.405 1.00 98.12 91 LEU A O 1
ATOM 764 N N . LEU A 1 92 ? 3.984 -14.577 1.820 1.00 98.06 92 LEU A N 1
ATOM 765 C CA . LEU A 1 92 ? 2.606 -14.230 2.148 1.00 98.06 92 LEU A CA 1
ATOM 766 C C . LEU A 1 92 ? 2.520 -12.712 2.289 1.00 98.06 92 LEU A C 1
ATOM 768 O O . LEU A 1 92 ? 3.315 -12.127 3.022 1.00 98.06 92 LEU A O 1
ATOM 772 N N . ARG A 1 93 ? 1.593 -12.079 1.565 1.00 97.62 93 ARG A N 1
ATOM 773 C CA . ARG A 1 93 ? 1.490 -10.613 1.499 1.00 97.62 93 ARG A CA 1
ATOM 774 C C . ARG A 1 93 ? 1.407 -9.985 2.894 1.00 97.62 93 ARG A C 1
ATOM 776 O O . ARG A 1 93 ? 0.620 -10.426 3.733 1.00 97.62 93 ARG A O 1
ATOM 783 N N . THR A 1 94 ? 2.170 -8.920 3.115 1.00 97.00 94 THR A N 1
ATOM 784 C CA . THR A 1 94 ? 2.277 -8.255 4.429 1.00 97.00 94 THR A CA 1
ATOM 785 C C . THR A 1 94 ? 1.288 -7.106 4.611 1.00 97.00 94 THR A C 1
ATOM 787 O O . THR A 1 94 ? 1.048 -6.654 5.735 1.00 97.00 94 THR A O 1
ATOM 790 N N . HIS A 1 95 ? 0.723 -6.621 3.504 1.00 97.00 95 HIS A N 1
ATOM 791 C CA . HIS A 1 95 ? -0.259 -5.539 3.440 1.00 97.00 95 HIS A CA 1
ATOM 792 C C . HIS A 1 95 ? -0.985 -5.555 2.084 1.00 97.00 95 HIS A C 1
ATOM 794 O O . HIS A 1 95 ? -0.438 -5.998 1.069 1.00 97.00 95 HIS A O 1
ATOM 800 N N . THR A 1 96 ? -2.207 -5.025 2.040 1.00 97.44 96 THR A N 1
ATOM 801 C CA . THR A 1 96 ? -3.021 -4.929 0.811 1.00 97.44 96 THR A CA 1
ATOM 802 C C . THR A 1 96 ? -2.465 -3.938 -0.213 1.00 97.44 96 THR A C 1
ATOM 804 O O . THR A 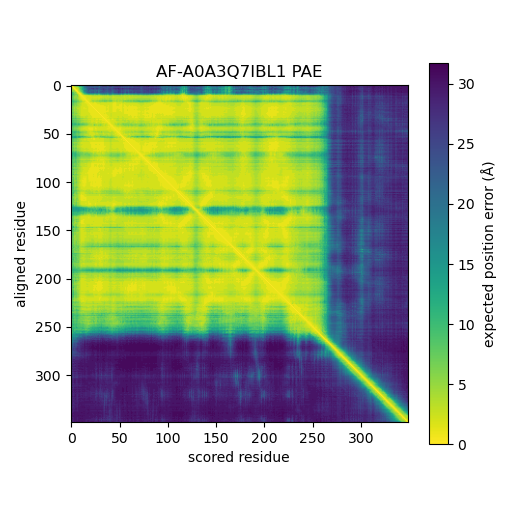1 96 ? -2.821 -4.013 -1.384 1.00 97.44 96 THR A O 1
ATOM 807 N N . THR A 1 97 ? -1.505 -3.094 0.170 1.00 97.94 97 THR A N 1
ATOM 808 C CA . THR A 1 97 ? -0.866 -2.105 -0.715 1.00 97.94 97 THR A CA 1
ATOM 809 C C . THR A 1 97 ? -0.147 -2.748 -1.901 1.00 97.94 97 THR A C 1
ATOM 811 O O . THR A 1 97 ? -0.008 -2.142 -2.964 1.00 97.94 97 THR A O 1
ATOM 814 N N . ALA A 1 98 ? 0.228 -4.026 -1.779 1.00 97.56 98 ALA A N 1
ATOM 815 C CA . ALA A 1 98 ? 0.721 -4.812 -2.904 1.00 97.56 98 ALA A CA 1
ATOM 816 C C . ALA A 1 98 ? -0.328 -4.932 -4.029 1.00 97.56 98 ALA A C 1
ATOM 818 O O . ALA A 1 98 ? -0.001 -4.771 -5.207 1.00 97.56 98 ALA A O 1
ATOM 819 N N . VAL A 1 99 ? -1.602 -5.137 -3.668 1.00 97.81 99 VAL A N 1
ATOM 820 C CA . VAL A 1 99 ? -2.739 -5.191 -4.602 1.00 97.81 99 VAL A CA 1
ATOM 821 C C . VAL A 1 99 ? -2.964 -3.819 -5.235 1.00 97.81 99 VAL A C 1
ATOM 823 O O . VAL A 1 99 ? -3.090 -3.722 -6.457 1.00 97.81 99 VAL A O 1
ATOM 826 N N . SER A 1 100 ? -2.903 -2.753 -4.436 1.00 98.19 100 SER A N 1
ATOM 827 C CA . SER A 1 100 ? -2.961 -1.369 -4.917 1.00 98.19 100 SER A CA 1
ATOM 828 C C . SER A 1 100 ? -1.897 -1.081 -5.975 1.00 98.19 100 SER A C 1
ATOM 830 O O . SER A 1 100 ? -2.210 -0.514 -7.022 1.00 98.19 100 SER A O 1
ATOM 832 N N . SER A 1 101 ? -0.657 -1.541 -5.774 1.00 97.81 101 SER A N 1
ATOM 833 C CA . SER A 1 101 ? 0.416 -1.365 -6.764 1.00 97.81 101 SER A CA 1
ATOM 834 C C . SER A 1 101 ? 0.114 -2.071 -8.091 1.00 97.81 101 SER A C 1
ATOM 836 O O . SER A 1 101 ? 0.312 -1.490 -9.159 1.00 97.81 101 SER A O 1
ATOM 838 N N . ARG A 1 102 ? -0.450 -3.288 -8.048 1.00 97.56 102 ARG A N 1
ATOM 839 C CA . ARG A 1 102 ? -0.861 -4.031 -9.248 1.00 97.56 102 ARG A CA 1
ATOM 840 C C . ARG A 1 102 ? -1.976 -3.309 -9.993 1.00 97.56 102 ARG A C 1
ATOM 842 O O . ARG A 1 102 ? -1.930 -3.213 -11.221 1.00 97.56 102 ARG A O 1
ATOM 849 N N . MET A 1 103 ? -2.959 -2.790 -9.260 1.00 97.69 103 MET A N 1
ATOM 850 C CA . MET A 1 103 ? -4.090 -2.056 -9.828 1.00 97.69 103 MET A CA 1
ATOM 851 C C . MET A 1 103 ? -3.650 -0.737 -10.463 1.00 97.69 103 MET A C 1
ATOM 853 O O . MET A 1 103 ? -4.051 -0.434 -11.589 1.00 97.69 103 MET A O 1
ATOM 857 N N . LEU A 1 104 ? -2.778 0.019 -9.793 1.00 98.38 104 LEU A N 1
ATOM 858 C CA . LEU A 1 104 ? -2.205 1.257 -10.324 1.00 98.38 104 LEU A CA 1
ATOM 859 C C . LEU A 1 104 ? -1.328 0.997 -11.550 1.00 98.38 104 LEU A C 1
ATOM 861 O O . LEU A 1 104 ? -1.461 1.701 -12.551 1.00 98.38 104 LEU A O 1
ATOM 865 N N . TYR A 1 105 ? -0.507 -0.054 -11.529 1.00 98.38 105 TYR A N 1
ATOM 866 C CA . TYR A 1 105 ? 0.273 -0.458 -12.694 1.00 98.38 105 TYR A CA 1
ATOM 867 C C . TYR A 1 105 ? -0.622 -0.818 -13.886 1.00 98.38 105 TYR A C 1
ATOM 869 O O . TYR A 1 105 ? -0.385 -0.349 -14.999 1.00 98.38 105 TYR A O 1
ATOM 877 N N . ALA A 1 106 ? -1.681 -1.603 -13.664 1.00 97.56 106 ALA A N 1
ATOM 878 C CA . ALA A 1 106 ? -2.638 -1.970 -14.706 1.00 97.56 106 ALA A CA 1
ATOM 879 C C . ALA A 1 106 ? -3.413 -0.757 -15.253 1.00 97.56 106 ALA A C 1
ATOM 881 O O . ALA A 1 106 ? -3.706 -0.705 -16.452 1.00 97.56 106 ALA A O 1
ATOM 882 N N . LEU A 1 107 ? -3.731 0.221 -14.397 1.00 97.12 107 LEU A N 1
ATOM 883 C CA . LEU A 1 107 ? -4.331 1.496 -14.793 1.00 97.12 107 LEU A CA 1
ATOM 884 C C . LEU A 1 107 ? -3.374 2.311 -15.673 1.00 97.12 107 LEU A C 1
ATOM 886 O O . LEU A 1 107 ? -3.805 2.860 -16.685 1.00 97.12 107 LEU A O 1
ATOM 890 N N . ALA A 1 108 ? -2.084 2.329 -15.332 1.00 97.50 108 ALA A N 1
ATOM 891 C CA . ALA A 1 108 ? -1.047 3.041 -16.077 1.00 97.50 108 ALA A CA 1
ATOM 892 C C . ALA A 1 108 ? -0.831 2.502 -17.503 1.00 97.50 108 ALA A C 1
ATOM 894 O O . ALA A 1 108 ? -0.369 3.235 -18.372 1.00 97.50 108 ALA A O 1
ATOM 895 N N . GLN A 1 109 ? -1.211 1.248 -17.779 1.00 97.19 109 GLN A N 1
ATOM 896 C CA . GLN A 1 109 ? -1.105 0.657 -19.124 1.00 97.19 109 GLN A CA 1
ATOM 897 C C . GLN A 1 109 ? -2.234 1.090 -20.078 1.00 97.19 109 GLN A C 1
ATOM 899 O O . GLN A 1 109 ? -2.310 0.619 -21.215 1.00 97.19 109 GLN A O 1
ATOM 904 N N . LYS A 1 110 ? -3.154 1.947 -19.627 1.00 96.31 110 LYS A N 1
ATOM 905 C CA . LYS A 1 110 ? -4.317 2.424 -20.386 1.00 96.31 110 LYS A CA 1
ATOM 906 C C . LYS A 1 110 ? -4.326 3.957 -20.410 1.00 96.31 110 LYS A C 1
ATOM 908 O O . LYS A 1 110 ? -3.654 4.582 -19.592 1.00 96.31 110 LYS A O 1
ATOM 913 N N . PRO A 1 111 ? -5.100 4.595 -21.311 1.00 96.38 111 PRO A N 1
ATOM 914 C CA . PRO A 1 111 ? -5.357 6.026 -21.206 1.00 96.38 111 PRO A CA 1
ATOM 915 C C . PRO A 1 111 ? -5.859 6.371 -19.804 1.00 96.38 111 PRO A C 1
ATOM 917 O O . PRO A 1 111 ? -6.779 5.724 -19.299 1.00 96.38 111 PRO A O 1
ATOM 920 N N . PHE A 1 112 ? -5.231 7.366 -19.181 1.00 96.75 112 PHE A N 1
ATOM 921 C CA . PHE A 1 112 ? -5.510 7.707 -17.794 1.00 96.75 112 PHE A CA 1
ATOM 922 C C . PHE A 1 112 ? -6.981 8.088 -17.593 1.00 96.75 112 PHE A C 1
ATOM 924 O O . PHE A 1 112 ? -7.511 8.949 -18.298 1.00 96.75 112 PHE A O 1
ATOM 931 N N . ALA A 1 113 ? -7.599 7.490 -16.579 1.00 95.94 113 ALA A N 1
ATOM 932 C CA . ALA A 1 113 ? -8.909 7.858 -16.071 1.00 95.94 113 ALA A CA 1
ATOM 933 C C . ALA A 1 113 ? -8.852 7.878 -14.534 1.00 95.94 113 ALA A C 1
ATOM 935 O O . ALA A 1 113 ? -8.263 6.955 -13.961 1.00 95.94 113 ALA A O 1
ATOM 936 N N . PRO A 1 114 ? -9.461 8.878 -13.870 1.00 96.88 114 PRO A N 1
ATOM 937 C CA . PRO A 1 114 ? -9.521 8.922 -12.416 1.00 96.88 114 PRO A CA 1
ATOM 938 C C . PRO A 1 114 ? -10.195 7.680 -11.839 1.00 96.88 114 PRO A C 1
ATOM 940 O O . PRO A 1 114 ? -11.192 7.190 -12.384 1.00 96.88 114 PRO A O 1
ATOM 943 N N . LYS A 1 115 ? -9.654 7.168 -10.734 1.00 96.81 115 LYS A N 1
ATOM 944 C CA . LYS A 1 115 ? -10.142 5.949 -10.085 1.00 96.81 115 LYS A CA 1
ATOM 945 C C . LYS A 1 115 ? -10.111 6.065 -8.570 1.00 96.81 115 LYS A C 1
ATOM 947 O O . LYS A 1 115 ? -9.223 6.689 -7.997 1.00 96.81 115 LYS A O 1
ATOM 952 N N . LYS A 1 116 ? -11.087 5.421 -7.941 1.00 96.56 116 LYS A N 1
ATOM 953 C CA . LYS A 1 116 ? -11.217 5.258 -6.496 1.00 96.56 116 LYS A CA 1
ATOM 954 C C . LYS A 1 116 ? -11.298 3.766 -6.238 1.00 96.56 116 LYS A C 1
ATOM 956 O O . LYS A 1 116 ? -12.211 3.133 -6.763 1.00 96.56 116 LYS A O 1
ATOM 961 N N . TYR A 1 117 ? -10.342 3.216 -5.504 1.00 96.75 117 TYR A N 1
ATOM 962 C CA . TYR A 1 117 ? -10.266 1.785 -5.240 1.00 96.75 117 TYR A CA 1
ATOM 963 C C . TYR A 1 117 ? -10.267 1.491 -3.747 1.00 96.75 117 TYR A C 1
ATOM 965 O O . TYR A 1 117 ? -9.680 2.249 -2.978 1.00 96.75 117 TYR A O 1
ATOM 973 N N . TYR A 1 118 ? -10.882 0.384 -3.349 1.00 96.12 118 TYR A N 1
ATOM 974 C CA . TYR A 1 118 ? -10.766 -0.133 -1.990 1.00 96.12 118 TYR A CA 1
ATOM 975 C C . TYR A 1 118 ? -10.526 -1.639 -1.988 1.00 96.12 118 TYR A C 1
ATOM 977 O O . TYR A 1 118 ? -10.797 -2.327 -2.969 1.00 96.12 118 TYR A O 1
ATOM 985 N N . SER A 1 119 ? -10.022 -2.157 -0.878 1.00 94.94 119 SER A N 1
ATOM 986 C CA . SER A 1 119 ? -9.953 -3.591 -0.620 1.00 94.94 119 SER A CA 1
ATOM 987 C C . SER A 1 119 ? -10.084 -3.878 0.861 1.00 94.94 119 SER A C 1
ATOM 989 O O . SER A 1 119 ? -9.576 -3.112 1.680 1.00 94.94 119 SER A O 1
ATOM 991 N N . ILE A 1 120 ? -10.688 -5.014 1.191 1.00 94.38 120 ILE A N 1
ATOM 992 C CA . ILE A 1 120 ? -10.691 -5.572 2.541 1.00 94.38 120 ILE A CA 1
ATOM 993 C C . ILE A 1 120 ? -10.221 -7.009 2.421 1.00 94.38 120 ILE A C 1
ATOM 995 O O . ILE A 1 120 ? -10.919 -7.838 1.841 1.00 94.38 120 ILE A O 1
ATOM 999 N N . ASP A 1 121 ? -9.030 -7.317 2.925 1.00 95.69 121 ASP A N 1
ATOM 1000 C CA . ASP A 1 121 ? -8.548 -8.692 2.860 1.00 95.69 121 ASP A CA 1
ATOM 1001 C C . ASP A 1 121 ? -7.471 -9.005 3.899 1.00 95.69 121 ASP A C 1
ATOM 1003 O O . ASP A 1 121 ? -6.869 -8.128 4.518 1.00 95.69 121 ASP A O 1
ATOM 1007 N N . ARG A 1 122 ? -7.229 -10.297 4.089 1.00 95.56 122 ARG A N 1
ATOM 1008 C CA . ARG A 1 122 ? -6.285 -10.846 5.049 1.00 95.56 122 ARG A CA 1
ATOM 1009 C C . ARG A 1 122 ? -4.838 -10.623 4.634 1.00 95.56 122 ARG A C 1
ATOM 1011 O O . ARG A 1 122 ? -4.465 -10.890 3.493 1.00 95.56 122 ARG A O 1
ATOM 1018 N N . VAL A 1 123 ?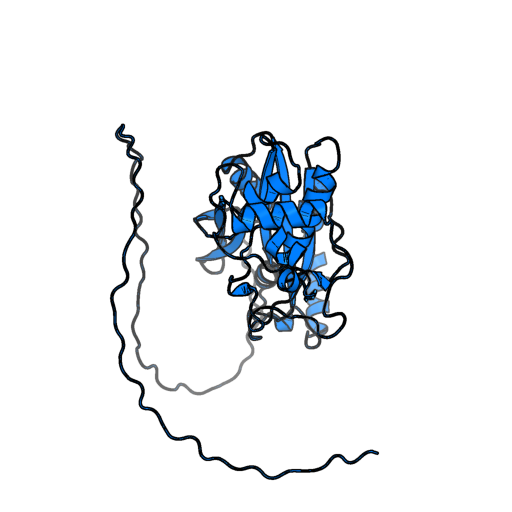 -4.000 -10.229 5.574 1.00 96.69 123 VAL A N 1
ATOM 1019 C CA . VAL A 1 123 ? -2.557 -10.049 5.416 1.00 96.69 123 VAL A CA 1
ATOM 1020 C C . VAL A 1 123 ? -1.824 -10.842 6.492 1.00 96.69 123 VAL A C 1
ATOM 1022 O O . VAL A 1 123 ? -2.424 -11.238 7.492 1.00 96.69 123 VAL A O 1
ATOM 1025 N N . PHE A 1 124 ? -0.540 -11.109 6.269 1.00 96.31 124 PHE A N 1
ATOM 1026 C CA . PHE A 1 124 ? 0.258 -12.003 7.101 1.00 96.31 124 PHE A CA 1
ATOM 1027 C C . PHE A 1 124 ? 1.547 -11.311 7.532 1.00 96.31 124 PHE A C 1
ATOM 1029 O O . PHE A 1 124 ? 2.280 -10.790 6.693 1.00 96.31 124 PHE A O 1
ATOM 1036 N N . ARG A 1 125 ? 1.851 -11.333 8.827 1.00 93.50 125 ARG A N 1
ATOM 1037 C CA . ARG A 1 125 ? 3.089 -10.773 9.383 1.00 93.50 125 ARG A CA 1
ATOM 1038 C C . ARG A 1 125 ? 3.665 -11.741 10.395 1.00 93.50 125 ARG A C 1
ATOM 1040 O O . ARG A 1 125 ? 2.923 -12.316 11.190 1.00 93.50 125 ARG A O 1
ATOM 1047 N N . ASN A 1 126 ? 4.976 -11.940 10.361 1.00 90.19 126 ASN A N 1
ATOM 1048 C CA . ASN A 1 126 ? 5.667 -12.841 11.280 1.00 90.19 126 ASN A CA 1
ATOM 1049 C C . ASN A 1 126 ? 5.902 -12.172 12.643 1.00 90.19 126 ASN A C 1
ATOM 1051 O O . ASN A 1 126 ? 6.997 -12.173 13.187 1.00 90.19 126 ASN A O 1
ATOM 1055 N N . GLU A 1 127 ? 4.854 -11.574 13.194 1.00 81.94 127 GLU A N 1
ATOM 1056 C CA . GLU A 1 127 ? 4.891 -10.923 14.495 1.00 81.94 127 GLU A CA 1
ATOM 1057 C C . GLU A 1 127 ? 4.576 -11.939 15.600 1.00 81.94 127 GLU A C 1
ATOM 1059 O O . GLU A 1 127 ? 3.853 -12.925 15.405 1.00 81.94 127 GLU A O 1
ATOM 1064 N N . ALA A 1 128 ? 5.131 -11.710 16.792 1.00 78.06 128 ALA A N 1
ATOM 1065 C CA . ALA A 1 128 ? 4.829 -12.543 17.945 1.00 78.06 128 ALA A CA 1
ATOM 1066 C C . ALA A 1 128 ? 3.339 -12.420 18.297 1.00 78.06 128 ALA A C 1
ATOM 1068 O O . ALA A 1 128 ? 2.826 -11.329 18.526 1.00 78.06 128 ALA A O 1
ATOM 1069 N N . VAL A 1 129 ? 2.641 -13.556 18.365 1.00 74.25 129 VAL A N 1
ATOM 1070 C CA . VAL A 1 129 ? 1.205 -13.569 18.659 1.00 74.25 129 VAL A CA 1
ATOM 1071 C C . VAL A 1 129 ? 0.969 -13.199 20.123 1.00 74.25 129 VAL A C 1
ATOM 1073 O O . VAL A 1 129 ? 1.321 -13.958 21.031 1.00 74.25 129 VAL A O 1
ATOM 1076 N N . ASP A 1 130 ? 0.290 -12.082 20.364 1.00 76.19 130 ASP A N 1
ATOM 1077 C CA . ASP A 1 130 ? -0.046 -11.589 21.701 1.00 76.19 130 ASP A CA 1
ATOM 1078 C C . ASP A 1 130 ? -1.564 -11.344 21.845 1.00 76.19 130 ASP A C 1
ATOM 1080 O O . ASP A 1 130 ? -2.363 -12.014 21.186 1.00 76.19 130 ASP A O 1
ATOM 1084 N N . ARG A 1 131 ? -1.981 -10.501 22.798 1.00 69.25 131 ARG A N 1
ATOM 1085 C CA . ARG A 1 131 ? -3.402 -10.179 23.046 1.00 69.25 131 ARG A CA 1
ATOM 1086 C C . ARG A 1 131 ? -4.005 -9.254 21.981 1.00 69.25 131 ARG A C 1
ATOM 1088 O O . ARG A 1 131 ? -5.225 -9.191 21.857 1.00 69.25 131 ARG A O 1
ATOM 1095 N N . THR A 1 132 ? -3.157 -8.528 21.265 1.00 70.31 132 THR A N 1
ATOM 1096 C CA . THR A 1 132 ? -3.489 -7.440 20.337 1.00 70.31 132 THR A CA 1
ATOM 1097 C C . THR A 1 132 ? -3.000 -7.691 18.910 1.00 70.31 132 THR A C 1
ATOM 1099 O O . THR A 1 132 ? -3.507 -7.056 17.991 1.00 70.31 132 THR A O 1
ATOM 1102 N N . HIS A 1 133 ? -2.066 -8.623 18.716 1.00 80.31 133 HIS A N 1
ATOM 1103 C CA . HIS A 1 133 ? -1.449 -8.951 17.434 1.00 80.31 133 HIS A CA 1
ATOM 1104 C C . HIS A 1 133 ? -1.635 -10.431 17.097 1.00 80.31 133 HIS A C 1
ATOM 1106 O O . HIS A 1 133 ? -1.392 -11.326 17.916 1.00 80.31 133 HIS A O 1
ATOM 1112 N N . LEU A 1 134 ? -2.048 -10.683 15.857 1.00 83.50 134 LEU A N 1
ATOM 1113 C CA . LEU A 1 134 ? -2.120 -12.006 15.250 1.00 83.50 134 LEU A CA 1
ATOM 1114 C C . LEU A 1 134 ? -1.169 -12.071 14.055 1.00 83.50 134 LEU A C 1
ATOM 1116 O O . LEU A 1 134 ? -0.951 -11.077 13.370 1.00 83.50 134 LEU A O 1
ATOM 1120 N N . ALA A 1 135 ? -0.667 -13.273 13.765 1.00 89.00 135 ALA A N 1
ATOM 1121 C CA . ALA A 1 135 ? 0.166 -13.516 12.586 1.00 89.00 135 ALA A CA 1
ATOM 1122 C C . ALA A 1 135 ? -0.602 -13.333 11.260 1.00 89.00 135 ALA A C 1
ATOM 1124 O O . ALA A 1 135 ? 0.003 -13.181 10.198 1.00 89.00 135 ALA A O 1
ATOM 1125 N N . GLU A 1 136 ? -1.934 -13.358 11.321 1.00 92.81 136 GLU A N 1
ATOM 1126 C CA . GLU A 1 136 ? -2.837 -13.021 10.228 1.00 92.81 136 GLU A CA 1
ATOM 1127 C C . GLU A 1 136 ? -3.971 -12.124 10.740 1.00 92.81 136 GLU A C 1
ATOM 1129 O O . GLU A 1 136 ? -4.522 -12.369 11.813 1.00 92.81 136 GLU A O 1
ATOM 1134 N N . PHE A 1 137 ? -4.315 -11.087 9.983 1.00 92.69 137 PHE A N 1
ATOM 1135 C CA . PHE A 1 137 ? -5.390 -10.140 10.306 1.00 92.69 137 PHE A CA 1
ATOM 1136 C C . PHE A 1 137 ? -5.908 -9.486 9.019 1.00 92.69 137 PHE A C 1
ATOM 1138 O O . PHE A 1 137 ? -5.292 -9.643 7.963 1.00 92.69 137 PHE A O 1
ATOM 1145 N N . HIS A 1 138 ? -7.034 -8.782 9.058 1.00 94.75 138 HIS A N 1
ATOM 1146 C CA . HIS A 1 138 ? -7.637 -8.163 7.879 1.00 94.75 138 HIS A CA 1
ATOM 1147 C C . HIS A 1 138 ? -7.288 -6.677 7.816 1.00 94.75 138 HIS A C 1
ATOM 1149 O O . HIS A 1 138 ? -7.473 -5.916 8.767 1.00 94.75 138 HIS A O 1
ATOM 1155 N N . GLN A 1 139 ? -6.787 -6.255 6.661 1.00 94.75 139 GLN A N 1
ATOM 1156 C CA . GLN A 1 139 ? -6.481 -4.866 6.368 1.00 94.75 139 GLN A CA 1
ATOM 1157 C C . GLN A 1 139 ? -7.540 -4.309 5.418 1.00 94.75 139 GLN A C 1
ATOM 1159 O O . GLN A 1 139 ? -7.852 -4.913 4.389 1.00 94.75 139 GLN A O 1
ATOM 1164 N N . ILE A 1 140 ? -8.075 -3.146 5.775 1.00 94.00 140 ILE A N 1
ATOM 1165 C CA . ILE A 1 140 ? -8.877 -2.299 4.898 1.00 94.00 140 ILE A CA 1
ATOM 1166 C C . ILE A 1 140 ? -7.935 -1.261 4.305 1.00 94.00 140 ILE A C 1
ATOM 1168 O O . ILE A 1 140 ? -7.180 -0.616 5.034 1.00 94.00 140 ILE A O 1
ATOM 1172 N N . GLU A 1 141 ? -8.004 -1.068 2.998 1.00 95.62 141 GLU A N 1
ATOM 1173 C CA . GLU A 1 141 ? -7.256 -0.031 2.299 1.00 95.62 141 GLU A CA 1
ATOM 1174 C C . GLU A 1 141 ? -8.151 0.676 1.292 1.00 95.62 141 GLU A C 1
ATOM 1176 O O . GLU A 1 141 ? -8.961 0.042 0.616 1.00 95.62 141 GLU A O 1
ATOM 1181 N N . GLY A 1 142 ? -7.998 1.992 1.201 1.00 95.81 142 GLY A N 1
ATOM 1182 C CA . GLY A 1 142 ? -8.642 2.832 0.204 1.00 95.81 142 GLY A CA 1
ATOM 1183 C C . GLY A 1 142 ? -7.620 3.733 -0.474 1.00 95.81 142 GLY A C 1
ATOM 1184 O O . GLY A 1 142 ? -6.657 4.180 0.151 1.00 95.81 142 GLY A O 1
ATOM 1185 N N . LEU A 1 143 ? -7.823 4.010 -1.761 1.00 97.50 143 LEU A N 1
ATOM 1186 C CA . LEU A 1 143 ? -7.001 4.949 -2.515 1.00 97.50 143 LEU A CA 1
ATOM 1187 C C . LEU A 1 143 ? -7.802 5.713 -3.569 1.00 97.50 143 LEU A C 1
ATOM 1189 O O . LEU A 1 143 ? -8.779 5.213 -4.131 1.00 97.50 143 LEU A O 1
ATOM 1193 N N . ILE A 1 144 ? -7.358 6.931 -3.862 1.00 97.88 144 ILE A N 1
ATOM 1194 C CA . ILE A 1 144 ? -7.885 7.784 -4.929 1.00 97.88 144 ILE A CA 1
ATOM 1195 C C . ILE A 1 144 ? -6.721 8.202 -5.817 1.00 97.88 144 ILE A C 1
ATOM 1197 O O . ILE A 1 144 ? -5.735 8.752 -5.335 1.00 97.88 144 ILE A O 1
ATOM 1201 N N . CYS A 1 145 ? -6.856 7.951 -7.114 1.00 97.75 145 CYS A N 1
ATOM 1202 C CA . CYS A 1 145 ? -5.904 8.308 -8.154 1.00 97.75 145 CYS A CA 1
ATOM 1203 C C . CYS A 1 145 ? -6.553 9.338 -9.083 1.00 97.75 145 CYS A C 1
ATOM 1205 O O . CYS A 1 145 ? -7.492 9.008 -9.813 1.00 97.75 145 CYS A O 1
ATOM 1207 N N . ASP A 1 146 ? -6.079 10.583 -9.033 1.00 98.00 146 ASP A N 1
ATOM 1208 C CA . ASP A 1 146 ? -6.599 11.700 -9.830 1.00 98.00 146 ASP A CA 1
ATOM 1209 C C . ASP A 1 146 ? -5.524 12.784 -10.037 1.00 98.00 146 ASP A C 1
ATOM 1211 O O . ASP A 1 146 ? -4.415 12.711 -9.499 1.00 98.00 146 ASP A O 1
ATOM 1215 N N . ARG A 1 147 ? -5.824 13.795 -10.848 1.00 97.31 147 ARG A N 1
ATOM 1216 C CA . ARG A 1 147 ? -4.945 14.939 -11.104 1.00 97.31 147 ARG A CA 1
ATOM 1217 C C . ARG A 1 147 ? -5.095 15.986 -10.009 1.00 97.31 147 ARG A C 1
ATOM 1219 O O . ARG A 1 147 ? -6.204 16.328 -9.616 1.00 97.31 147 ARG A O 1
ATOM 1226 N N . GLY A 1 148 ? -3.966 16.531 -9.559 1.00 93.38 148 GLY A N 1
ATOM 1227 C CA . GLY A 1 148 ? -3.951 17.670 -8.635 1.00 93.38 148 GLY A CA 1
ATOM 1228 C C . GLY A 1 148 ? -4.395 17.375 -7.198 1.00 93.38 148 GLY A C 1
ATOM 1229 O O . GLY A 1 148 ? -4.681 18.323 -6.474 1.00 93.38 148 GLY A O 1
ATOM 1230 N N . LEU A 1 149 ? -4.438 16.104 -6.775 1.00 97.31 149 LEU A N 1
ATOM 1231 C CA . LEU A 1 149 ? -4.735 15.760 -5.381 1.00 97.31 149 LEU A CA 1
ATOM 1232 C C . LEU A 1 149 ? -3.663 16.307 -4.436 1.00 97.31 149 LEU A C 1
ATOM 1234 O O . LEU A 1 149 ? -2.461 16.234 -4.711 1.00 97.31 149 LEU A O 1
ATOM 1238 N N . THR A 1 150 ? -4.119 16.802 -3.296 1.00 97.31 150 THR A N 1
ATOM 1239 C CA . THR A 1 150 ? -3.314 17.399 -2.235 1.00 97.31 150 THR A CA 1
ATOM 1240 C C . THR A 1 150 ? -3.494 16.647 -0.919 1.00 97.31 150 THR A C 1
ATOM 1242 O O . THR A 1 150 ? -4.393 15.821 -0.753 1.00 97.31 150 THR A O 1
ATOM 1245 N N . LEU A 1 151 ? -2.665 16.985 0.070 1.00 97.12 151 LEU A N 1
ATOM 1246 C CA . LEU A 1 151 ? -2.834 16.485 1.431 1.00 97.12 151 LEU A CA 1
ATOM 1247 C C . LEU A 1 151 ? -4.187 16.889 2.045 1.00 97.12 151 LEU A C 1
ATOM 1249 O O . LEU A 1 151 ? -4.754 16.139 2.835 1.00 97.12 151 LEU A O 1
ATOM 1253 N N . GLY A 1 152 ? -4.715 18.058 1.662 1.00 97.75 152 GLY A N 1
ATOM 1254 C CA . GLY A 1 152 ? -6.025 18.530 2.107 1.00 97.75 152 GLY A CA 1
ATOM 1255 C C . GLY A 1 152 ? -7.166 17.642 1.611 1.00 97.75 152 GLY A C 1
ATOM 1256 O O . GLY A 1 152 ? -8.098 17.379 2.367 1.00 97.75 152 GLY A O 1
ATOM 1257 N N . ASP A 1 153 ? -7.056 17.111 0.390 1.00 97.44 153 ASP A N 1
ATOM 1258 C CA . ASP A 1 153 ? -8.034 16.163 -0.156 1.00 97.44 153 ASP A CA 1
ATOM 1259 C C . ASP A 1 153 ? -8.022 14.847 0.626 1.00 97.44 153 ASP A C 1
ATOM 1261 O O . ASP A 1 153 ? -9.083 14.328 0.971 1.00 97.44 153 ASP A O 1
ATOM 1265 N N . LEU A 1 154 ? -6.832 14.345 0.980 1.00 97.25 154 LEU A N 1
ATOM 1266 C CA . LEU A 1 154 ? -6.694 13.167 1.840 1.00 97.25 154 LEU A CA 1
ATOM 1267 C C . LEU A 1 154 ? -7.346 13.394 3.205 1.00 97.25 154 LEU A C 1
ATOM 1269 O O . LEU A 1 154 ? -8.177 12.593 3.621 1.00 97.25 154 LEU A O 1
ATOM 1273 N N . ILE A 1 155 ? -7.039 14.506 3.871 1.00 96.88 155 ILE A N 1
ATOM 1274 C CA . ILE A 1 155 ? -7.646 14.853 5.163 1.00 96.88 155 ILE A CA 1
ATOM 1275 C C . ILE A 1 155 ? -9.176 14.958 5.045 1.00 96.88 155 ILE A C 1
ATOM 1277 O O . ILE A 1 155 ? -9.893 14.440 5.901 1.00 96.88 155 ILE A O 1
ATOM 1281 N N . GLY A 1 156 ? -9.689 15.573 3.976 1.00 95.69 156 GLY A N 1
ATOM 1282 C CA . GLY A 1 156 ? -11.127 15.682 3.720 1.00 95.69 156 GLY A CA 1
ATOM 1283 C C . GLY A 1 156 ? -11.809 14.322 3.550 1.00 95.69 156 GLY A C 1
ATOM 1284 O O . GLY A 1 156 ? -12.845 14.074 4.168 1.00 95.69 156 GLY A O 1
ATOM 1285 N N . VAL A 1 157 ? -11.203 13.419 2.772 1.00 94.06 157 VAL A N 1
ATOM 1286 C CA . VAL A 1 157 ? -11.689 12.040 2.591 1.00 94.06 157 VAL A CA 1
ATOM 1287 C C . VAL A 1 157 ? -11.688 11.282 3.914 1.00 94.06 157 VAL A C 1
ATOM 1289 O O . VAL A 1 157 ? -12.670 10.616 4.231 1.00 94.06 157 VAL A O 1
ATOM 1292 N N . LEU A 1 158 ? -10.626 11.411 4.712 1.00 93.94 158 LEU A N 1
ATOM 1293 C CA . LEU A 1 158 ? -10.526 10.761 6.018 1.00 93.94 158 LEU A CA 1
ATOM 1294 C C . LEU A 1 158 ? -11.590 11.276 6.993 1.00 93.94 158 LEU A C 1
ATOM 1296 O O . LEU A 1 158 ? -12.217 10.473 7.681 1.00 93.94 158 LEU A O 1
ATOM 1300 N N . HIS A 1 159 ? -11.852 12.586 7.028 1.00 93.44 159 HIS A N 1
ATOM 1301 C CA . HIS A 1 159 ? -12.943 13.134 7.835 1.00 93.44 159 HIS A CA 1
ATOM 1302 C C . HIS A 1 159 ? -14.310 12.580 7.415 1.00 93.44 159 HIS A C 1
ATOM 1304 O O . HIS A 1 159 ? -15.063 12.155 8.291 1.00 93.44 159 HIS A O 1
ATOM 1310 N N . ASP A 1 160 ? -14.630 12.534 6.115 1.00 90.50 160 ASP A N 1
ATOM 1311 C CA . ASP A 1 160 ? -15.896 11.945 5.644 1.00 90.50 160 ASP A CA 1
ATOM 1312 C C . ASP A 1 160 ? -15.978 10.457 6.019 1.00 90.50 160 ASP A C 1
ATOM 1314 O O . ASP A 1 160 ? -16.940 10.036 6.664 1.00 90.50 160 ASP A O 1
ATOM 1318 N N . PHE A 1 161 ? -14.924 9.688 5.727 1.00 88.50 161 PHE A N 1
ATOM 1319 C CA . PHE A 1 161 ? -14.843 8.255 6.009 1.00 88.50 161 PHE A CA 1
ATOM 1320 C C . PHE A 1 161 ? -15.065 7.935 7.495 1.00 88.50 161 PHE A C 1
ATOM 1322 O O . PHE A 1 161 ? -15.984 7.196 7.848 1.00 88.50 161 PHE A O 1
ATOM 1329 N N . PHE A 1 162 ? -14.270 8.524 8.390 1.00 86.56 162 PHE A N 1
ATOM 1330 C CA . PHE A 1 162 ? -14.362 8.239 9.823 1.00 86.56 162 PHE A CA 1
ATOM 1331 C C . PHE A 1 162 ? -15.614 8.844 10.471 1.00 86.56 162 PHE A C 1
ATOM 1333 O O . PHE A 1 162 ? -16.166 8.239 11.390 1.00 86.56 162 PHE A O 1
ATOM 1340 N N . SER A 1 163 ? -16.129 9.982 9.986 1.00 86.25 163 SER A N 1
ATOM 1341 C CA . SER A 1 163 ? -17.374 10.555 10.522 1.00 86.25 163 SER A CA 1
ATOM 1342 C C . SER A 1 163 ? -18.572 9.621 10.328 1.00 86.25 163 SER A C 1
ATOM 1344 O O . SER A 1 163 ? -19.388 9.473 11.239 1.00 86.25 163 SER A O 1
ATOM 1346 N N . ARG A 1 164 ? -18.631 8.918 9.192 1.00 83.00 164 ARG A N 1
ATOM 1347 C CA . ARG A 1 164 ? -19.656 7.907 8.890 1.00 83.00 164 ARG A CA 1
ATOM 1348 C C . ARG A 1 164 ? -19.513 6.644 9.742 1.00 83.00 164 ARG A C 1
ATOM 1350 O O . ARG A 1 164 ? -20.508 5.975 9.992 1.00 83.00 164 ARG A O 1
ATOM 1357 N N . LEU A 1 165 ? -18.311 6.359 10.242 1.00 78.44 165 LEU A N 1
ATOM 1358 C CA . LEU A 1 165 ? -18.056 5.323 11.252 1.00 78.44 165 LEU A CA 1
ATOM 1359 C C . LEU A 1 165 ? -18.361 5.787 12.690 1.00 78.44 165 LEU A C 1
ATOM 1361 O O . LEU A 1 165 ? -18.096 5.054 13.638 1.00 78.44 165 LEU A O 1
ATOM 1365 N N . GLY A 1 166 ? -18.880 7.005 12.881 1.00 80.00 166 GLY A N 1
ATOM 1366 C CA . GLY A 1 166 ? -19.137 7.580 14.206 1.00 80.00 166 GLY A CA 1
ATOM 1367 C C . GLY A 1 166 ? -17.894 8.161 14.894 1.00 80.00 166 GLY A C 1
ATOM 1368 O O . GLY A 1 166 ? -17.965 8.567 16.052 1.00 80.00 166 GLY A O 1
ATOM 1369 N N . MET A 1 167 ? -16.764 8.254 14.190 1.00 83.94 167 MET A N 1
ATOM 1370 C CA . MET A 1 167 ? -15.479 8.765 14.680 1.00 83.94 167 MET A CA 1
ATOM 1371 C C . MET A 1 167 ? -15.219 10.184 14.149 1.00 83.94 167 MET A C 1
ATOM 1373 O O . MET A 1 167 ? -14.395 10.410 13.268 1.00 83.94 167 MET A O 1
ATOM 1377 N N . SER A 1 168 ? -15.944 11.176 14.671 1.00 86.25 168 SER A N 1
ATOM 1378 C CA . SER A 1 168 ? -15.889 12.560 14.162 1.00 86.25 168 SER A CA 1
ATOM 1379 C C . SER A 1 168 ? -14.688 13.378 14.656 1.00 86.25 168 SER A C 1
ATOM 1381 O O . SER A 1 168 ? -14.270 14.332 13.999 1.00 86.25 168 SER A O 1
ATOM 1383 N N . LYS A 1 169 ? -14.116 13.018 15.810 1.00 92.88 169 LYS A N 1
ATOM 1384 C CA . LYS A 1 169 ? -12.948 13.688 16.396 1.00 92.88 169 LYS A CA 1
ATOM 1385 C C . LYS A 1 169 ? -11.676 13.036 15.872 1.00 92.88 169 LYS A C 1
ATOM 1387 O O . LYS A 1 169 ? -11.293 11.986 16.384 1.00 92.88 169 LYS A O 1
ATOM 1392 N N . LEU A 1 170 ? -11.033 13.658 14.884 1.00 95.00 170 LEU A N 1
ATOM 1393 C CA . LEU A 1 170 ? -9.766 13.193 14.315 1.00 95.00 170 LEU A CA 1
ATOM 1394 C C . LEU A 1 170 ? -8.604 14.137 14.634 1.00 95.00 170 LEU A C 1
ATOM 1396 O O . LEU A 1 170 ? -8.774 15.356 14.691 1.00 95.00 170 LEU A O 1
ATOM 1400 N N . ARG A 1 171 ? -7.416 13.556 14.793 1.00 96.56 171 ARG A N 1
ATOM 1401 C CA . ARG A 1 171 ? -6.118 14.238 14.789 1.00 96.56 171 ARG A CA 1
ATOM 1402 C C . ARG A 1 171 ? -5.171 13.483 13.868 1.00 96.56 171 ARG A C 1
ATOM 1404 O O . ARG A 1 171 ? -5.251 12.262 13.759 1.00 96.56 171 ARG A O 1
ATOM 1411 N N . PHE A 1 172 ? -4.260 14.216 13.243 1.00 97.06 172 PHE A N 1
ATOM 1412 C CA . PHE A 1 172 ? -3.263 13.658 12.340 1.00 97.06 172 PHE A CA 1
ATOM 1413 C C . PHE A 1 172 ? -1.875 13.930 12.897 1.00 97.06 172 PHE A C 1
ATOM 1415 O O . PHE A 1 172 ? -1.584 15.051 13.320 1.00 97.06 172 PHE A O 1
ATOM 1422 N N . LYS A 1 173 ? -1.025 12.909 12.895 1.00 97.44 173 LYS A N 1
ATOM 1423 C CA . LYS A 1 173 ? 0.368 13.013 13.328 1.00 97.44 173 LYS A CA 1
ATOM 1424 C C . LYS A 1 173 ? 1.267 12.672 12.141 1.00 97.44 173 LYS A C 1
ATOM 1426 O O . LYS A 1 173 ? 1.049 11.627 11.533 1.00 97.44 173 LYS A O 1
ATOM 1431 N N . PRO A 1 174 ? 2.251 13.515 11.780 1.00 97.38 174 PRO A N 1
ATOM 1432 C CA . PRO A 1 174 ? 3.210 13.174 10.736 1.00 97.38 174 PRO A CA 1
ATOM 1433 C C . PRO A 1 174 ? 3.883 11.833 11.023 1.00 97.38 174 PRO A C 1
ATOM 1435 O O . PRO A 1 174 ? 4.292 11.565 12.153 1.00 97.38 174 PRO A O 1
ATOM 1438 N N . ALA A 1 175 ? 3.993 11.012 9.988 1.00 95.00 175 ALA A N 1
ATOM 1439 C CA . ALA A 1 175 ? 4.562 9.676 10.069 1.00 95.00 175 ALA A CA 1
ATOM 1440 C C . ALA A 1 175 ? 5.534 9.438 8.912 1.00 95.00 175 ALA A C 1
ATOM 1442 O O . ALA A 1 175 ? 5.675 10.268 8.010 1.00 95.00 175 ALA A O 1
ATOM 1443 N N . TYR A 1 176 ? 6.201 8.291 8.933 1.00 93.69 176 TYR A N 1
ATOM 1444 C CA . TYR A 1 176 ? 7.051 7.838 7.844 1.00 93.69 176 TYR A CA 1
ATOM 1445 C C . TYR A 1 176 ? 6.532 6.504 7.319 1.00 93.69 176 TYR A C 1
ATOM 1447 O O . TYR A 1 176 ? 6.491 5.534 8.070 1.00 93.69 176 TYR A O 1
ATOM 1455 N N . ASN A 1 177 ? 6.214 6.446 6.024 1.00 94.25 177 ASN A N 1
ATOM 1456 C CA . ASN A 1 177 ? 6.128 5.186 5.294 1.00 94.25 177 ASN A CA 1
ATOM 1457 C C . ASN A 1 177 ? 7.055 5.268 4.072 1.00 94.25 177 ASN A C 1
ATOM 1459 O O . ASN A 1 177 ? 7.089 6.313 3.417 1.00 94.25 177 ASN A O 1
ATOM 1463 N N . PRO A 1 178 ? 7.763 4.187 3.700 1.00 93.62 178 PRO A N 1
ATOM 1464 C CA .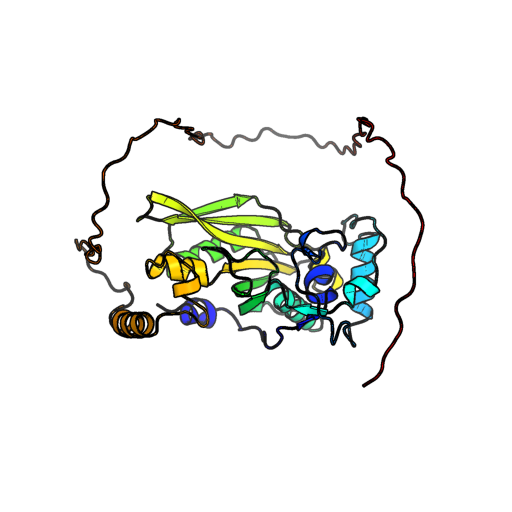 PRO A 1 178 ? 8.703 4.209 2.575 1.00 93.62 178 PRO A CA 1
ATOM 1465 C C . PRO A 1 178 ? 8.079 4.642 1.242 1.00 93.62 178 PRO A C 1
ATOM 1467 O O . PRO A 1 178 ? 8.742 5.260 0.416 1.00 93.62 178 PRO A O 1
ATOM 1470 N N . TYR A 1 179 ? 6.797 4.329 1.053 1.00 95.19 179 TYR A N 1
ATOM 1471 C CA . TYR A 1 179 ? 6.068 4.497 -0.200 1.00 95.19 179 TYR A CA 1
ATOM 1472 C C . TYR A 1 179 ? 5.156 5.728 -0.238 1.00 95.19 179 TYR A C 1
ATOM 1474 O O . TYR A 1 179 ? 4.539 5.983 -1.275 1.00 95.19 179 TYR A O 1
ATOM 1482 N N . THR A 1 180 ? 5.093 6.533 0.833 1.00 96.75 180 THR A N 1
ATOM 1483 C CA . THR A 1 180 ? 4.314 7.782 0.855 1.00 96.75 180 THR A CA 1
ATOM 1484 C C . THR A 1 180 ? 5.117 9.001 1.306 1.00 96.75 180 THR A C 1
ATOM 1486 O O . THR A 1 180 ? 5.893 8.955 2.256 1.00 96.75 180 THR A O 1
ATOM 1489 N N . GLU A 1 181 ? 4.903 10.132 0.639 1.00 95.06 181 GLU A N 1
ATOM 1490 C CA . GLU A 1 181 ? 5.412 11.440 1.044 1.00 95.06 181 GLU A CA 1
ATOM 1491 C C . GLU A 1 181 ? 4.459 12.541 0.540 1.00 95.06 181 GLU A C 1
ATOM 1493 O O . GLU A 1 181 ? 4.337 12.722 -0.675 1.00 95.06 181 GLU A O 1
ATOM 1498 N N . PRO A 1 182 ? 3.778 13.291 1.431 1.00 97.00 182 PRO A N 1
ATOM 1499 C CA . PRO A 1 182 ? 3.745 13.171 2.899 1.00 97.00 182 PRO A CA 1
ATOM 1500 C C . PRO A 1 182 ? 2.974 11.936 3.416 1.00 97.00 182 PRO A C 1
ATOM 1502 O O . PRO A 1 182 ? 2.151 11.362 2.700 1.00 97.00 182 PRO A O 1
ATOM 1505 N N . SER A 1 183 ? 3.209 11.568 4.685 1.00 97.25 183 SER A N 1
ATOM 1506 C CA . SER A 1 183 ? 2.497 10.493 5.407 1.00 97.25 183 SER A CA 1
ATOM 1507 C C . SER A 1 183 ? 1.960 10.974 6.757 1.00 97.25 183 SER A C 1
ATOM 1509 O O . SER A 1 183 ? 2.568 11.842 7.391 1.00 97.25 183 SER A O 1
ATOM 1511 N N . MET A 1 184 ? 0.852 10.395 7.224 1.00 97.56 184 MET A N 1
ATOM 1512 C CA . MET A 1 184 ? 0.268 10.693 8.532 1.00 97.56 184 MET A CA 1
ATOM 1513 C C . MET A 1 184 ? -0.381 9.469 9.192 1.00 97.56 184 MET A C 1
ATOM 1515 O O . MET A 1 184 ? -1.078 8.685 8.555 1.00 97.56 184 MET A O 1
ATOM 1519 N N . GLU A 1 185 ? -0.198 9.346 10.500 1.00 97.31 185 GLU A N 1
ATOM 1520 C CA . GLU A 1 185 ? -1.024 8.506 11.366 1.00 97.31 185 GLU A CA 1
ATOM 1521 C C . GLU A 1 185 ? -2.344 9.221 11.673 1.00 97.31 185 GLU A C 1
ATOM 1523 O O . GLU A 1 185 ? -2.397 10.452 11.793 1.00 97.31 185 GLU A O 1
ATOM 1528 N N . ILE A 1 186 ? -3.407 8.439 11.835 1.00 95.56 186 ILE A N 1
ATOM 1529 C CA . ILE A 1 186 ? -4.767 8.909 12.083 1.00 95.56 186 ILE A CA 1
ATOM 1530 C C . ILE A 1 186 ? -5.155 8.501 13.499 1.00 95.56 186 ILE A C 1
ATOM 1532 O O . ILE A 1 186 ? -5.186 7.317 13.835 1.00 95.56 186 ILE A O 1
ATOM 1536 N N . PHE A 1 187 ? -5.496 9.484 14.324 1.00 94.69 187 PHE A N 1
ATOM 1537 C CA . PHE A 1 187 ? -5.958 9.281 15.690 1.00 94.69 187 PHE A CA 1
ATOM 1538 C C . PHE A 1 187 ? -7.418 9.693 15.817 1.00 94.69 187 PHE A C 1
ATOM 1540 O O . PHE A 1 187 ? -7.804 10.754 15.325 1.00 94.69 187 PHE A O 1
ATOM 1547 N N . SER A 1 188 ? -8.211 8.903 16.538 1.00 92.19 188 SER A N 1
ATOM 1548 C CA . SER A 1 188 ? -9.570 9.272 16.932 1.00 92.19 188 SER A CA 1
ATOM 1549 C C . SER A 1 188 ? -9.730 9.291 18.448 1.00 92.19 188 SER A C 1
ATOM 1551 O O . SER A 1 188 ? -9.119 8.490 19.160 1.00 92.19 188 SER A O 1
ATOM 1553 N N . TYR A 1 189 ? -10.520 10.235 18.960 1.00 90.38 189 TYR A N 1
ATOM 1554 C CA . TYR A 1 189 ? -10.794 10.323 20.392 1.00 90.38 189 TYR A CA 1
ATOM 1555 C C . TYR A 1 189 ? -11.873 9.319 20.796 1.00 90.38 189 TYR A C 1
ATOM 1557 O O . TYR A 1 189 ? -13.016 9.413 20.347 1.00 90.38 189 TYR A O 1
ATOM 1565 N N . HIS A 1 190 ? -11.523 8.384 21.676 1.00 84.25 190 HIS A N 1
ATOM 1566 C CA . HIS A 1 190 ? -12.457 7.389 22.184 1.00 84.25 190 HIS A CA 1
ATOM 1567 C C . HIS A 1 190 ? -13.123 7.875 23.477 1.00 84.25 190 HIS A C 1
ATOM 1569 O O . HIS A 1 190 ? -12.478 7.928 24.526 1.00 84.25 190 HIS A O 1
ATOM 1575 N N . GLU A 1 191 ? -14.424 8.178 23.428 1.00 83.00 191 GLU A N 1
ATOM 1576 C CA . GLU A 1 191 ? -15.178 8.727 24.571 1.00 83.00 191 GLU A CA 1
ATOM 1577 C C . GLU A 1 191 ? -15.182 7.797 25.795 1.00 83.00 191 GLU A C 1
ATOM 1579 O O . GLU A 1 191 ? -15.057 8.261 26.927 1.00 83.00 191 GLU A O 1
ATOM 1584 N N . GLY A 1 192 ? -15.254 6.475 25.587 1.00 78.81 192 GLY A N 1
ATOM 1585 C CA . GLY A 1 192 ? -15.269 5.500 26.685 1.00 78.81 192 GLY A CA 1
ATOM 1586 C C . GLY A 1 192 ? -13.935 5.389 27.433 1.00 78.81 192 GLY A C 1
ATOM 1587 O O . GLY A 1 192 ? -13.918 5.182 28.641 1.00 78.81 192 GLY A O 1
ATOM 1588 N N . PHE A 1 193 ? -12.813 5.591 26.733 1.00 78.69 193 PHE A N 1
ATOM 1589 C CA . PHE A 1 193 ? -11.461 5.507 27.309 1.00 78.69 193 PHE A CA 1
ATOM 1590 C C . PHE A 1 193 ? -10.871 6.886 27.616 1.00 78.69 193 PHE A C 1
ATOM 1592 O O . PHE A 1 193 ? -9.786 6.970 28.184 1.00 78.69 193 PHE A O 1
ATOM 1599 N N . LYS A 1 194 ? -11.560 7.957 27.205 1.00 87.94 194 LYS A N 1
ATOM 1600 C CA . LYS A 1 194 ? -11.138 9.356 27.325 1.00 87.94 194 LYS A CA 1
ATOM 1601 C C . LYS A 1 194 ? -9.728 9.633 26.788 1.00 87.94 194 LYS A C 1
ATOM 1603 O O . LYS A 1 194 ? -9.032 10.508 27.299 1.00 87.94 194 LYS A O 1
ATOM 1608 N N . LYS A 1 195 ? -9.313 8.918 25.739 1.00 91.75 195 LYS A N 1
ATOM 1609 C CA . LYS A 1 195 ? -7.966 9.006 25.154 1.00 91.75 195 LYS A CA 1
ATOM 1610 C C . LYS A 1 195 ? -7.999 9.009 23.630 1.00 91.75 195 LYS A C 1
ATOM 1612 O O . LYS A 1 195 ? -8.941 8.502 23.020 1.00 91.75 195 LYS A O 1
ATOM 1617 N N . TRP A 1 196 ? -6.946 9.552 23.024 1.00 92.12 196 TRP A N 1
ATOM 1618 C CA . TRP A 1 196 ? -6.694 9.420 21.590 1.00 92.12 196 TRP A CA 1
ATOM 1619 C C . TRP A 1 196 ? -6.151 8.025 21.291 1.00 92.12 196 TRP A C 1
ATOM 1621 O O . TRP A 1 196 ? -5.227 7.561 21.955 1.00 92.12 196 TRP A O 1
ATOM 1631 N N . VAL A 1 197 ? -6.739 7.357 20.306 1.00 89.19 197 VAL A N 1
ATOM 1632 C CA . VAL A 1 197 ? -6.353 6.012 19.872 1.00 89.19 197 VAL A CA 1
ATOM 1633 C C . VAL A 1 197 ? -5.999 6.067 18.395 1.00 89.19 197 VAL A C 1
ATOM 1635 O O . VAL A 1 197 ? -6.702 6.706 17.615 1.00 89.19 197 VAL A O 1
ATOM 1638 N N . GLU A 1 198 ? -4.905 5.414 18.013 1.00 91.19 198 GLU A N 1
ATOM 1639 C CA . GLU A 1 198 ? -4.532 5.250 16.611 1.00 91.19 198 GLU A CA 1
ATOM 1640 C C . GLU A 1 198 ? -5.538 4.328 15.909 1.00 91.19 198 GLU A C 1
ATOM 1642 O O . GLU A 1 198 ? -5.733 3.171 16.306 1.00 91.19 198 GLU A O 1
ATOM 1647 N N . VAL A 1 199 ? -6.172 4.851 14.862 1.00 89.75 199 VAL A N 1
ATOM 1648 C CA . VAL A 1 199 ? -7.228 4.172 14.099 1.00 89.75 199 VAL A CA 1
ATOM 1649 C C . VAL A 1 199 ? -6.826 3.855 12.661 1.00 89.75 199 VAL A C 1
ATOM 1651 O O . VAL A 1 199 ? -7.559 3.145 11.981 1.00 89.75 199 VAL A O 1
ATOM 1654 N N . GLY A 1 200 ? -5.682 4.349 12.187 1.00 93.19 200 GLY A N 1
ATOM 1655 C CA . GLY A 1 200 ? -5.181 4.044 10.851 1.00 93.19 200 GLY A CA 1
ATOM 1656 C C . GLY A 1 200 ? -3.945 4.850 10.468 1.00 93.19 200 GLY A C 1
ATOM 1657 O O . GLY A 1 200 ? -3.467 5.694 11.225 1.00 93.19 200 GLY A O 1
ATOM 1658 N N . ASN A 1 201 ? -3.459 4.608 9.257 1.00 96.62 201 ASN A N 1
ATOM 1659 C CA . ASN A 1 201 ? -2.312 5.284 8.659 1.00 96.62 201 ASN A CA 1
ATOM 1660 C C . ASN A 1 201 ? -2.656 5.696 7.218 1.00 96.62 201 ASN A C 1
ATOM 1662 O O . ASN A 1 201 ? -3.505 5.078 6.572 1.00 96.62 201 ASN A O 1
ATOM 1666 N N . SER A 1 202 ? -2.053 6.767 6.714 1.00 97.88 202 SER A N 1
ATOM 1667 C CA . SER A 1 202 ? -2.308 7.276 5.372 1.00 97.88 202 SER A CA 1
ATOM 1668 C C . SER A 1 202 ? -1.133 8.059 4.797 1.00 97.88 202 SER A C 1
ATOM 1670 O O . SER A 1 202 ? -0.167 8.402 5.481 1.00 97.88 202 SER A O 1
ATOM 1672 N N . GLY A 1 203 ? -1.218 8.364 3.507 1.00 98.12 203 GLY A N 1
ATOM 1673 C CA . GLY A 1 203 ? -0.251 9.224 2.848 1.00 98.12 203 GLY A CA 1
ATOM 1674 C C . GLY A 1 203 ? -0.506 9.395 1.359 1.00 98.12 203 GLY A C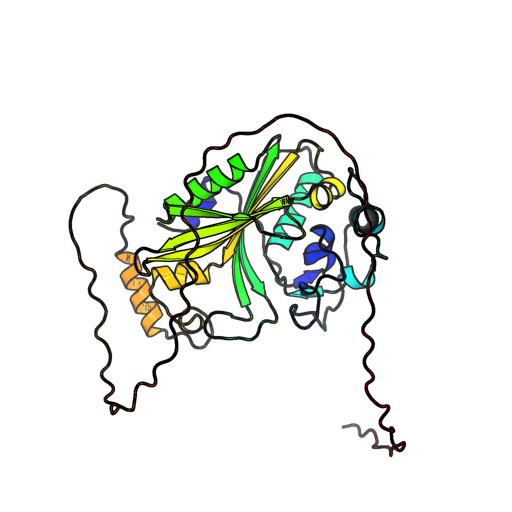 1
ATOM 1675 O O . GLY A 1 203 ? -1.475 8.884 0.794 1.00 98.12 203 GLY A O 1
ATOM 1676 N N . MET A 1 204 ? 0.383 10.146 0.720 1.00 98.50 204 MET A N 1
ATOM 1677 C CA . MET A 1 204 ? 0.389 10.356 -0.726 1.00 98.50 204 MET A CA 1
ATOM 1678 C C . MET A 1 204 ? 1.480 9.494 -1.351 1.00 98.50 204 MET A C 1
ATOM 1680 O O . MET A 1 204 ? 2.633 9.623 -0.949 1.00 98.50 204 MET A O 1
ATOM 1684 N N . PHE A 1 205 ? 1.155 8.616 -2.306 1.00 98.44 205 PHE A N 1
ATOM 1685 C CA . PHE A 1 205 ? 2.171 7.739 -2.895 1.00 98.44 205 PHE A CA 1
ATOM 1686 C C . PHE A 1 205 ? 3.266 8.540 -3.588 1.00 98.44 205 PHE A C 1
ATOM 1688 O O . PHE A 1 205 ? 3.014 9.511 -4.309 1.00 98.44 205 PHE A O 1
ATOM 1695 N N . ARG A 1 206 ? 4.496 8.088 -3.362 1.00 98.06 206 ARG A N 1
ATOM 1696 C CA . ARG A 1 206 ? 5.706 8.715 -3.874 1.00 98.06 206 ARG A CA 1
ATOM 1697 C C . ARG A 1 206 ? 5.754 8.721 -5.408 1.00 98.06 206 ARG A C 1
ATOM 1699 O O . ARG A 1 206 ? 5.383 7.724 -6.035 1.00 98.06 206 ARG A O 1
ATOM 1706 N N . PRO A 1 207 ? 6.288 9.779 -6.045 1.00 97.69 207 PRO A N 1
ATOM 1707 C CA . PRO A 1 207 ? 6.527 9.784 -7.488 1.00 97.69 207 PRO A CA 1
ATOM 1708 C C . PRO A 1 207 ? 7.414 8.622 -7.955 1.00 97.69 207 PRO A C 1
ATOM 1710 O O . PRO A 1 207 ? 7.177 8.067 -9.024 1.00 97.69 207 PRO A O 1
ATOM 1713 N N . GLU A 1 208 ? 8.384 8.197 -7.145 1.00 98.19 208 GLU A N 1
ATOM 1714 C CA . G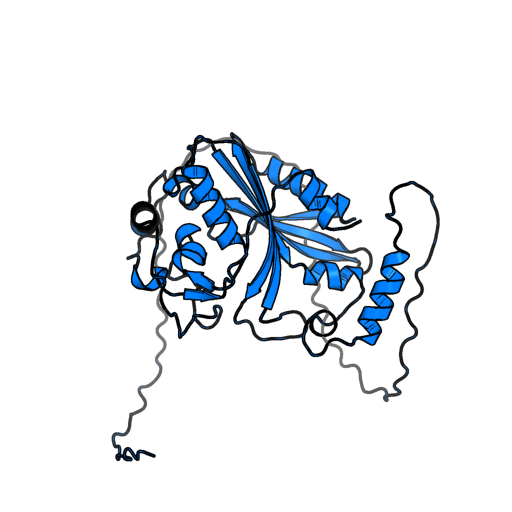LU A 1 208 ? 9.273 7.070 -7.453 1.00 98.19 208 GLU A CA 1
ATOM 1715 C C . GLU A 1 208 ? 8.553 5.719 -7.496 1.00 98.19 208 GLU A C 1
ATOM 1717 O O . GLU A 1 208 ? 9.030 4.795 -8.142 1.00 98.19 208 GLU A O 1
ATOM 1722 N N . MET A 1 209 ? 7.390 5.610 -6.855 1.00 97.75 209 MET A N 1
ATOM 1723 C CA . MET A 1 209 ? 6.503 4.458 -6.991 1.00 97.75 209 MET A CA 1
ATOM 1724 C C . MET A 1 209 ? 5.646 4.583 -8.261 1.00 97.75 209 MET A C 1
ATOM 1726 O O . MET A 1 209 ? 5.534 3.637 -9.039 1.00 97.75 209 MET A O 1
ATOM 1730 N N . LEU A 1 210 ? 5.039 5.752 -8.491 1.00 98.25 210 LEU A N 1
ATOM 1731 C CA . LEU A 1 210 ? 4.002 5.943 -9.514 1.00 98.25 210 LEU A CA 1
ATOM 1732 C C . LEU A 1 210 ? 4.549 6.129 -10.938 1.00 98.25 210 LEU A C 1
ATOM 1734 O O . LEU A 1 210 ? 3.996 5.589 -11.897 1.00 98.25 210 LEU A O 1
ATOM 1738 N N . LEU A 1 211 ? 5.620 6.903 -11.104 1.00 98.19 211 LEU A N 1
ATOM 1739 C CA . LEU A 1 211 ? 6.135 7.286 -12.421 1.00 98.19 211 LEU A CA 1
ATOM 1740 C C . LEU A 1 211 ? 6.755 6.108 -13.191 1.00 98.19 211 LEU A C 1
ATOM 1742 O O . LEU A 1 211 ? 6.438 5.965 -14.376 1.00 98.19 211 LEU A O 1
ATOM 1746 N N . PRO A 1 212 ? 7.518 5.183 -12.567 1.00 98.19 212 PRO A N 1
ATOM 1747 C CA . PRO A 1 212 ? 7.982 3.979 -13.258 1.00 98.19 212 PRO A CA 1
ATOM 1748 C C . PRO A 1 212 ? 6.839 3.066 -13.732 1.00 98.19 212 PRO A C 1
ATOM 1750 O O . PRO A 1 212 ? 7.020 2.303 -14.686 1.00 98.19 212 PRO A O 1
ATOM 1753 N N . MET A 1 213 ? 5.646 3.136 -13.124 1.00 98.25 213 MET A N 1
ATOM 1754 C CA . MET A 1 213 ? 4.474 2.393 -13.613 1.00 98.25 213 MET A CA 1
ATOM 1755 C C . MET A 1 213 ? 3.994 2.910 -14.977 1.00 98.25 213 MET A C 1
ATOM 1757 O O . MET A 1 213 ? 3.409 2.143 -15.744 1.00 98.25 213 MET A O 1
ATOM 1761 N N . GLY A 1 214 ? 4.278 4.178 -15.295 1.00 97.38 214 GLY A N 1
ATOM 1762 C CA . GLY A 1 214 ? 3.831 4.873 -16.504 1.00 97.38 214 GLY A CA 1
ATOM 1763 C C . GLY A 1 214 ? 2.668 5.843 -16.275 1.00 97.38 214 GLY A C 1
ATOM 1764 O O . GLY A 1 214 ? 2.043 6.274 -17.243 1.00 97.38 214 GLY A O 1
ATOM 1765 N N . LEU A 1 215 ? 2.341 6.179 -15.020 1.00 97.56 215 LEU A N 1
ATOM 1766 C CA . LEU A 1 215 ? 1.322 7.192 -14.737 1.00 97.56 215 LEU A CA 1
ATOM 1767 C C . LEU A 1 215 ? 1.804 8.593 -15.174 1.00 97.56 215 LEU A C 1
ATOM 1769 O O . LEU A 1 215 ? 2.993 8.890 -15.049 1.00 97.56 215 LEU A O 1
ATOM 1773 N N . PRO A 1 216 ? 0.906 9.469 -15.667 1.00 96.81 216 PRO A N 1
ATOM 1774 C CA . PRO A 1 216 ? 1.262 10.844 -16.026 1.00 96.81 216 PRO A CA 1
ATOM 1775 C C . PRO A 1 216 ? 1.818 11.652 -14.842 1.00 96.81 216 PRO A C 1
ATOM 1777 O O . PRO A 1 216 ? 1.360 11.497 -13.713 1.00 96.81 216 PRO A O 1
ATOM 1780 N N . GLU A 1 217 ? 2.745 12.578 -15.106 1.00 94.94 217 GLU A N 1
ATOM 1781 C CA . GLU A 1 217 ? 3.449 13.357 -14.069 1.00 94.94 217 GLU A CA 1
ATOM 1782 C C . GLU A 1 217 ? 2.561 14.258 -13.204 1.00 94.94 217 GLU A C 1
ATOM 1784 O O . GLU A 1 217 ? 2.970 14.659 -12.116 1.00 94.94 217 GLU A O 1
ATOM 1789 N N . ASP A 1 218 ? 1.361 14.602 -13.660 1.00 95.19 218 ASP A N 1
ATOM 1790 C CA . ASP A 1 218 ? 0.396 15.432 -12.934 1.00 95.19 218 ASP A CA 1
ATOM 1791 C C . ASP A 1 218 ? -0.671 14.613 -12.187 1.00 95.19 218 ASP A C 1
ATOM 1793 O O . ASP A 1 218 ? -1.522 15.174 -11.492 1.00 95.19 218 ASP A O 1
ATOM 1797 N N . VAL A 1 219 ? -0.608 13.284 -12.294 1.00 97.50 219 VAL A N 1
ATOM 1798 C CA . VAL A 1 219 ? -1.426 12.359 -11.509 1.00 97.50 219 VAL A CA 1
ATOM 1799 C C . VAL A 1 219 ? -0.794 12.160 -10.136 1.00 97.50 219 VAL A C 1
ATOM 1801 O O . VAL A 1 219 ? 0.424 12.034 -9.982 1.00 97.50 219 VAL A O 1
ATOM 1804 N N . ARG A 1 220 ? -1.636 12.152 -9.111 1.00 98.00 220 ARG A N 1
ATOM 1805 C CA . ARG A 1 220 ? -1.275 11.884 -7.721 1.00 98.00 220 ARG A CA 1
ATOM 1806 C C . ARG A 1 220 ? -2.179 10.781 -7.192 1.00 98.00 220 ARG A C 1
ATOM 1808 O O . ARG A 1 220 ? -3.294 10.593 -7.679 1.00 98.00 220 ARG A O 1
ATOM 1815 N N . VAL A 1 221 ? -1.691 10.055 -6.192 1.00 98.56 221 VAL A N 1
ATOM 1816 C CA . VAL A 1 221 ? -2.481 9.036 -5.502 1.00 98.56 221 VAL A CA 1
ATOM 1817 C C . VAL A 1 221 ? -2.423 9.296 -4.010 1.00 98.56 221 VAL A C 1
ATOM 1819 O O . VAL A 1 221 ? -1.338 9.405 -3.445 1.00 98.56 221 VAL A O 1
ATOM 1822 N N . ILE A 1 222 ? -3.590 9.396 -3.389 1.00 98.50 222 ILE A N 1
ATOM 1823 C CA . ILE A 1 222 ? -3.744 9.445 -1.935 1.00 98.50 222 ILE A CA 1
ATOM 1824 C C . ILE A 1 222 ? -4.306 8.106 -1.476 1.00 98.50 222 ILE A C 1
ATOM 1826 O O . ILE A 1 222 ? -5.175 7.549 -2.148 1.00 98.50 222 ILE A O 1
ATOM 1830 N N . ALA A 1 223 ? -3.805 7.580 -0.368 1.00 98.00 223 ALA A N 1
ATOM 1831 C CA . ALA A 1 223 ? -4.215 6.285 0.152 1.00 98.00 223 ALA A CA 1
ATOM 1832 C C . ALA A 1 223 ? -4.263 6.291 1.679 1.00 98.00 223 ALA A C 1
ATOM 1834 O O . ALA A 1 223 ? -3.572 7.073 2.336 1.00 98.00 223 ALA A O 1
ATOM 1835 N N . TRP A 1 224 ? -5.078 5.409 2.242 1.00 97.00 224 TRP A N 1
ATOM 1836 C CA . TRP A 1 224 ? -5.160 5.160 3.675 1.00 97.00 224 TRP A CA 1
ATOM 1837 C C . TRP A 1 224 ? -5.471 3.696 3.942 1.00 97.00 224 TRP A C 1
ATOM 1839 O O . TRP A 1 224 ? -6.046 3.006 3.100 1.00 97.00 224 TRP A O 1
ATOM 1849 N N . GLY A 1 225 ? -5.126 3.235 5.137 1.00 94.69 225 GLY A N 1
ATOM 1850 C CA . GLY A 1 225 ? -5.462 1.899 5.584 1.00 94.69 225 GLY A CA 1
ATOM 1851 C C . GLY A 1 225 ? -5.625 1.801 7.092 1.00 94.69 225 GLY A C 1
ATOM 1852 O O . GLY A 1 225 ? -5.099 2.612 7.860 1.00 94.69 225 GLY A O 1
ATOM 1853 N N . LEU A 1 226 ? -6.381 0.793 7.507 1.00 92.69 226 LEU A N 1
ATOM 1854 C CA . LEU A 1 226 ? -6.596 0.432 8.903 1.00 92.69 226 LEU A CA 1
ATOM 1855 C C . LEU A 1 226 ? -6.797 -1.082 9.039 1.00 92.69 226 LEU A C 1
ATOM 1857 O O . LEU A 1 226 ? -7.184 -1.758 8.087 1.00 92.69 226 LEU A O 1
ATOM 1861 N N . SER A 1 227 ? -6.543 -1.620 10.231 1.00 89.75 227 SER A N 1
ATOM 1862 C CA . SER A 1 227 ? -6.965 -2.985 10.572 1.00 89.75 227 SER A CA 1
ATOM 1863 C C . SER A 1 227 ? -8.480 -3.016 10.764 1.00 89.75 227 SER A C 1
ATOM 1865 O O . SER A 1 227 ? -9.052 -2.066 11.297 1.00 89.75 227 SER A O 1
ATOM 1867 N N . LEU A 1 228 ? -9.120 -4.108 10.351 1.00 89.88 228 LEU A N 1
ATOM 1868 C CA . LEU A 1 228 ? -10.535 -4.356 10.626 1.00 89.88 228 LEU A CA 1
ATOM 1869 C C . LEU A 1 228 ? -10.753 -4.743 12.095 1.00 89.88 228 LEU A C 1
ATOM 1871 O O . LEU A 1 228 ? -11.716 -4.304 12.717 1.00 89.88 228 LEU A O 1
ATOM 1875 N N . GLU A 1 229 ? -9.838 -5.522 12.669 1.00 87.75 229 GLU A N 1
ATOM 1876 C CA . GLU A 1 229 ? -9.964 -6.084 14.013 1.00 87.75 229 GLU A CA 1
ATOM 1877 C C . GLU A 1 229 ? -10.021 -5.008 15.096 1.00 87.75 229 GLU A C 1
ATOM 1879 O O . GLU A 1 229 ? -10.848 -5.107 15.998 1.00 87.75 229 GLU A O 1
ATOM 1884 N N . ARG A 1 230 ? -9.188 -3.962 15.022 1.00 81.94 230 ARG A N 1
ATOM 1885 C CA . ARG A 1 230 ? -9.131 -2.936 16.081 1.00 81.94 230 ARG A CA 1
ATOM 1886 C C . ARG A 1 230 ? -10.454 -2.160 16.234 1.00 81.94 230 ARG A C 1
ATOM 1888 O O . ARG A 1 230 ? -10.945 -2.088 17.361 1.00 81.94 230 ARG A O 1
ATOM 1895 N N . PRO A 1 231 ? -11.070 -1.613 15.168 1.00 80.00 231 PRO A N 1
ATOM 1896 C CA . PRO A 1 231 ? -12.411 -1.036 15.251 1.00 80.00 231 PRO A CA 1
ATOM 1897 C C . PRO A 1 231 ? -13.467 -2.027 15.743 1.00 80.00 231 PRO A C 1
ATOM 1899 O O . PRO A 1 231 ? -14.295 -1.651 16.567 1.00 80.00 231 PRO A O 1
ATOM 1902 N N . THR A 1 232 ? -13.430 -3.285 15.291 1.00 83.19 232 THR A N 1
ATOM 1903 C CA . THR A 1 232 ? -14.380 -4.318 15.732 1.00 83.19 232 THR A CA 1
ATOM 1904 C C . THR A 1 232 ? -14.251 -4.592 17.230 1.00 83.19 232 THR A C 1
ATOM 1906 O O . THR A 1 232 ? -15.249 -4.579 17.943 1.00 83.19 232 THR A O 1
ATOM 1909 N N . MET A 1 233 ? -13.029 -4.754 17.737 1.00 83.38 233 MET A N 1
ATOM 1910 C CA . MET A 1 233 ? -12.772 -4.941 19.166 1.00 83.38 233 MET A CA 1
ATOM 1911 C C . MET A 1 233 ? -13.296 -3.769 20.000 1.00 83.38 233 MET A C 1
ATOM 1913 O O . MET A 1 233 ? -13.930 -3.983 21.027 1.00 83.38 233 MET A O 1
ATOM 1917 N N . ILE A 1 234 ? -13.092 -2.533 19.538 1.00 78.19 234 ILE A N 1
ATOM 1918 C CA . ILE A 1 234 ? -13.599 -1.333 20.217 1.00 78.19 234 ILE A CA 1
ATOM 1919 C C . ILE A 1 234 ? -15.133 -1.286 20.193 1.00 78.19 234 ILE A C 1
ATOM 1921 O O . ILE A 1 234 ? -15.749 -1.002 21.218 1.00 78.19 234 ILE A O 1
ATOM 1925 N N . LEU A 1 235 ? -15.751 -1.572 19.044 1.00 75.00 235 LEU A N 1
ATOM 1926 C CA . LEU A 1 235 ? -17.201 -1.493 18.857 1.00 75.00 235 LEU A CA 1
ATOM 1927 C C . LEU A 1 235 ? -17.957 -2.521 19.709 1.00 75.00 235 LEU A C 1
ATOM 1929 O O . LEU A 1 235 ? -19.004 -2.197 20.264 1.00 75.00 235 LEU A O 1
ATOM 1933 N N . TYR A 1 236 ? -17.421 -3.738 19.819 1.00 78.38 236 TYR A N 1
ATOM 1934 C CA . TYR A 1 236 ? -18.041 -4.837 20.563 1.00 78.38 236 TYR A CA 1
ATOM 1935 C C . TYR A 1 236 ? -17.496 -5.006 21.990 1.00 78.38 236 TYR A C 1
ATOM 1937 O O . TYR A 1 236 ? -17.977 -5.865 22.720 1.00 78.38 236 TYR A O 1
ATOM 1945 N N . GLY A 1 237 ? -16.526 -4.188 22.414 1.00 79.12 237 GLY A N 1
ATOM 1946 C CA . GLY A 1 237 ? -15.945 -4.264 23.759 1.00 79.12 237 GLY A CA 1
ATOM 1947 C C . GLY A 1 237 ? -15.118 -5.531 24.008 1.00 79.12 237 GLY A C 1
ATOM 1948 O O . GLY A 1 237 ? -15.140 -6.070 25.110 1.00 79.12 237 GLY A O 1
ATOM 1949 N N . ILE A 1 238 ? -14.408 -6.017 22.986 1.00 83.38 238 ILE A N 1
ATOM 1950 C CA . ILE A 1 238 ? -13.590 -7.234 23.045 1.00 83.38 238 ILE A CA 1
ATOM 1951 C C . ILE A 1 238 ? -12.144 -6.867 23.404 1.00 83.38 238 ILE A C 1
ATOM 1953 O O . ILE A 1 238 ? -11.470 -6.153 22.663 1.00 83.38 238 ILE A O 1
ATOM 1957 N N . ASP A 1 239 ? -11.633 -7.410 24.510 1.00 82.25 239 ASP A N 1
ATOM 1958 C CA . ASP A 1 239 ? -10.293 -7.092 25.039 1.00 82.25 239 ASP A CA 1
ATOM 1959 C C . ASP A 1 239 ? -9.156 -7.970 24.485 1.00 82.25 239 ASP A C 1
ATOM 1961 O O . ASP A 1 239 ? -7.972 -7.723 24.755 1.00 82.25 239 ASP A O 1
ATOM 1965 N N . ASN A 1 240 ? -9.486 -9.041 23.767 1.00 83.19 240 ASN A N 1
ATOM 1966 C CA . ASN A 1 240 ? -8.518 -10.000 23.246 1.00 83.19 240 ASN A CA 1
ATOM 1967 C C . ASN A 1 240 ? -8.921 -10.455 21.841 1.00 83.19 240 ASN A C 1
ATOM 1969 O O . ASN A 1 240 ? -9.983 -11.027 21.615 1.00 83.19 240 ASN A O 1
ATOM 1973 N N . ILE A 1 241 ? -8.019 -10.230 20.888 1.00 83.25 241 ILE A N 1
ATOM 1974 C CA . ILE A 1 241 ? -8.253 -10.472 19.460 1.00 83.25 241 ILE A CA 1
ATOM 1975 C C . ILE A 1 241 ? -8.580 -11.940 19.130 1.00 83.25 241 ILE A C 1
ATOM 1977 O O . ILE A 1 241 ? -9.231 -12.228 18.130 1.00 83.25 241 ILE A O 1
ATOM 1981 N N . ARG A 1 242 ? -8.160 -12.886 19.980 1.00 84.00 242 ARG A N 1
ATOM 1982 C CA . ARG A 1 242 ? -8.403 -14.329 19.791 1.00 84.00 242 ARG A CA 1
ATOM 1983 C C . ARG A 1 242 ? -9.847 -14.738 20.057 1.00 84.00 242 ARG A C 1
ATOM 1985 O O . ARG A 1 242 ? -10.261 -15.795 19.587 1.00 84.00 242 ARG A O 1
ATOM 1992 N N . ASP A 1 243 ? -10.566 -13.912 20.807 1.00 84.69 243 ASP A N 1
ATOM 1993 C CA . ASP A 1 243 ? -11.982 -14.110 21.101 1.00 84.69 243 ASP A CA 1
ATOM 1994 C C . ASP A 1 243 ? -12.829 -13.574 19.932 1.00 84.69 243 ASP A C 1
ATOM 1996 O O . ASP A 1 243 ? -13.922 -14.062 19.673 1.00 84.69 243 ASP A O 1
ATOM 2000 N N . LEU A 1 244 ? -12.261 -12.654 19.136 1.00 84.25 244 LEU A N 1
ATOM 2001 C CA . LEU A 1 244 ? -12.848 -12.162 17.891 1.00 84.25 244 LEU A CA 1
ATOM 2002 C C . LEU A 1 244 ? -12.603 -13.103 16.699 1.00 84.25 244 LEU A C 1
ATOM 2004 O O . LEU A 1 244 ? -13.507 -13.351 15.901 1.00 84.25 244 LEU A O 1
ATOM 2008 N N . PHE A 1 245 ? -11.371 -13.589 16.527 1.00 85.25 245 PHE A N 1
ATOM 2009 C CA . PHE A 1 245 ? -10.969 -14.315 15.323 1.00 85.25 245 PHE A CA 1
ATOM 2010 C C . PHE A 1 245 ? -10.029 -15.492 15.623 1.00 85.25 245 PHE A C 1
ATOM 2012 O O . PHE A 1 245 ? -9.042 -15.373 16.351 1.00 85.25 245 PHE A O 1
ATOM 2019 N N . GLY A 1 246 ? -10.314 -16.638 14.994 1.00 85.81 246 GLY A N 1
ATOM 2020 C CA . GLY A 1 246 ? -9.488 -17.844 15.037 1.00 85.81 246 GLY A CA 1
ATOM 2021 C C . GLY A 1 246 ? -10.252 -19.107 15.455 1.00 85.81 246 GLY A C 1
ATOM 2022 O O . GLY A 1 246 ? -11.443 -19.069 15.750 1.00 85.81 246 GLY A O 1
ATOM 2023 N N . PRO A 1 247 ? -9.576 -20.266 15.517 1.00 85.69 247 PRO A N 1
ATOM 2024 C CA . PRO A 1 247 ? -10.215 -21.547 15.836 1.00 85.69 247 PRO A CA 1
ATOM 2025 C C . PRO A 1 247 ? -10.656 -21.682 17.304 1.00 85.69 247 PRO A C 1
ATOM 2027 O O . PRO A 1 247 ? -11.242 -22.698 17.667 1.00 85.69 247 PRO A O 1
ATOM 2030 N N . LYS A 1 248 ? -10.318 -20.708 18.157 1.00 85.06 248 LYS A N 1
ATOM 2031 C CA . LYS A 1 248 ? -10.629 -20.700 19.594 1.00 85.06 248 LYS A CA 1
ATOM 2032 C C . LYS A 1 248 ? -11.783 -19.767 19.969 1.00 85.06 248 LYS A C 1
ATOM 2034 O O . LYS A 1 248 ? -12.073 -19.663 21.153 1.00 85.06 248 LYS A O 1
ATOM 2039 N N . VAL A 1 249 ? -12.398 -19.111 18.986 1.00 87.94 249 VAL A N 1
ATOM 2040 C CA . VAL A 1 249 ? -13.542 -18.218 19.198 1.00 87.94 249 VAL A CA 1
ATOM 2041 C C . VAL A 1 249 ? -14.685 -18.981 19.866 1.00 87.94 249 VAL A C 1
ATOM 2043 O O . VAL A 1 249 ? -14.996 -20.110 19.468 1.00 87.94 249 VAL A O 1
ATOM 2046 N N . ASP A 1 250 ? -15.316 -18.361 20.863 1.00 85.81 250 ASP A N 1
ATOM 2047 C CA . ASP A 1 250 ? -16.523 -18.903 21.473 1.00 85.81 250 ASP A CA 1
ATOM 2048 C C . ASP A 1 250 ? -17.722 -18.681 20.542 1.00 85.81 250 ASP A C 1
ATOM 2050 O O . ASP A 1 250 ? -18.163 -17.562 20.285 1.00 85.81 250 ASP A O 1
ATOM 2054 N N . LEU A 1 251 ? -18.272 -19.778 20.022 1.00 85.81 251 LEU A N 1
ATOM 2055 C CA . LEU A 1 251 ? -19.432 -19.727 19.137 1.00 85.81 251 LEU A CA 1
ATOM 2056 C C . LEU A 1 251 ? -20.690 -19.212 19.848 1.00 85.81 251 LEU A C 1
ATOM 2058 O O . LEU A 1 251 ? -21.587 -18.715 19.170 1.00 85.81 251 LEU A O 1
ATOM 2062 N N . ALA A 1 252 ? -20.781 -19.328 21.177 1.00 83.94 252 ALA A N 1
ATOM 2063 C CA . ALA A 1 252 ? -21.898 -18.770 21.932 1.00 83.94 252 ALA A CA 1
ATOM 2064 C C . ALA A 1 252 ? -21.895 -17.235 21.868 1.00 83.94 252 ALA A C 1
ATOM 2066 O O . ALA A 1 252 ? -22.937 -16.643 21.587 1.00 83.94 252 ALA A O 1
ATOM 2067 N N . GLU A 1 253 ? -20.725 -16.609 22.026 1.00 79.19 253 GLU A N 1
ATOM 2068 C CA . GLU A 1 253 ? -20.567 -15.155 21.899 1.00 79.19 253 GLU A CA 1
ATOM 2069 C C . GLU A 1 253 ? -20.902 -14.680 20.481 1.00 79.19 253 GLU A C 1
ATOM 2071 O O . GLU A 1 253 ? -21.640 -13.712 20.310 1.00 79.19 253 GLU A O 1
ATOM 2076 N N . VAL A 1 254 ? -20.453 -15.401 19.444 1.00 81.00 254 VAL A N 1
ATOM 2077 C CA . V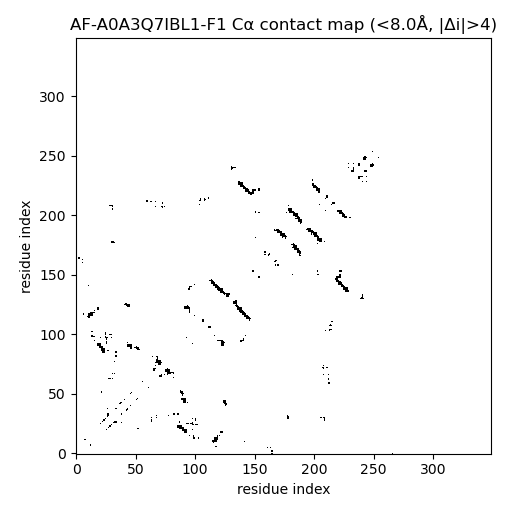AL A 1 254 ? -20.789 -15.079 18.040 1.00 81.00 254 VAL A CA 1
ATOM 2078 C C . VAL A 1 254 ? -22.302 -15.052 17.816 1.00 81.00 254 VAL A C 1
ATOM 2080 O O . VAL A 1 254 ? -22.813 -14.179 17.112 1.00 81.00 254 VAL A O 1
ATOM 2083 N N . VAL A 1 255 ? -23.031 -15.997 18.413 1.00 77.00 255 VAL A N 1
ATOM 2084 C CA . VAL A 1 255 ? -24.493 -16.056 18.311 1.00 77.00 255 VAL A CA 1
ATOM 2085 C C . VAL A 1 255 ? -25.140 -14.867 19.028 1.00 77.00 255 VAL A C 1
ATOM 2087 O O . VAL A 1 255 ? -26.036 -14.247 18.458 1.00 77.00 255 VAL A O 1
ATOM 2090 N N . GLU A 1 256 ? -24.680 -14.492 20.225 1.00 76.12 256 GLU A N 1
ATOM 2091 C CA . GLU A 1 256 ? -25.185 -13.295 20.920 1.00 76.12 256 GLU A CA 1
ATOM 2092 C C . GLU A 1 256 ? -24.902 -11.994 20.152 1.00 76.12 256 GLU A C 1
ATOM 2094 O O . GLU A 1 256 ? -25.786 -11.136 20.043 1.00 76.12 256 GLU A O 1
ATOM 2099 N N . TYR A 1 257 ? -23.710 -11.851 19.564 1.00 73.25 257 TYR A N 1
ATOM 2100 C CA . TYR A 1 257 ? -23.368 -10.696 18.729 1.00 73.25 257 TYR A CA 1
ATOM 2101 C C . TYR A 1 257 ? -24.225 -10.613 17.462 1.00 73.25 257 TYR A C 1
ATOM 2103 O O . TYR A 1 257 ? -24.649 -9.524 17.076 1.00 73.25 257 TYR A O 1
ATOM 2111 N N . ALA A 1 258 ? -24.538 -11.749 16.832 1.00 64.25 258 ALA A N 1
ATOM 2112 C CA . ALA A 1 258 ? -25.415 -11.780 15.663 1.00 64.25 258 ALA A CA 1
ATOM 2113 C C . ALA A 1 258 ? -26.832 -11.288 16.001 1.00 64.25 258 ALA A C 1
ATOM 2115 O O . ALA A 1 258 ? -27.405 -10.497 15.255 1.00 64.25 258 ALA A O 1
ATOM 2116 N N . PHE A 1 259 ? -27.372 -11.692 17.155 1.00 56.75 259 PHE A N 1
ATOM 2117 C CA . PHE A 1 259 ? -28.693 -11.243 17.598 1.00 56.75 259 PHE A CA 1
ATOM 2118 C C . PHE A 1 259 ? -28.709 -9.783 18.054 1.00 56.75 259 PHE A C 1
ATOM 2120 O O . PHE A 1 259 ? -29.706 -9.103 17.844 1.00 56.75 259 PHE A O 1
ATOM 2127 N N . THR A 1 260 ? -27.633 -9.270 18.657 1.00 57.41 260 THR A N 1
ATOM 2128 C CA . THR A 1 260 ? -27.553 -7.853 19.058 1.00 57.41 260 THR A CA 1
ATOM 2129 C C . THR A 1 260 ? -27.326 -6.915 17.871 1.00 57.41 260 THR A C 1
ATOM 2131 O O . THR A 1 260 ? -27.849 -5.799 17.879 1.00 57.41 260 THR A O 1
ATOM 2134 N N . ALA A 1 261 ? -26.629 -7.363 16.821 1.00 52.03 261 ALA A N 1
ATOM 2135 C CA . ALA A 1 261 ? -26.444 -6.601 15.586 1.00 52.03 261 ALA A CA 1
ATOM 2136 C C . ALA A 1 261 ? -27.766 -6.354 14.832 1.00 52.03 261 ALA A C 1
ATOM 2138 O O . ALA A 1 261 ? -27.941 -5.278 14.263 1.00 52.03 261 ALA A O 1
ATOM 2139 N N . GLU A 1 262 ? -28.736 -7.276 14.901 1.00 43.84 262 GLU A N 1
ATOM 2140 C CA . GLU A 1 262 ? -30.091 -7.068 14.355 1.00 43.84 262 GLU A CA 1
ATOM 2141 C C . GLU A 1 262 ? -30.875 -5.943 15.068 1.00 43.84 262 GLU A C 1
ATOM 2143 O O . GLU A 1 262 ? -31.827 -5.408 14.501 1.00 43.84 262 GLU A O 1
ATOM 2148 N N . PHE A 1 263 ? -30.467 -5.535 16.278 1.00 40.28 263 PHE A N 1
ATOM 2149 C CA . PHE A 1 263 ? -31.073 -4.421 17.025 1.00 40.28 263 PHE A CA 1
ATOM 2150 C C . PHE A 1 263 ? -30.316 -3.090 16.894 1.00 40.28 263 PHE A C 1
ATOM 2152 O O . PHE A 1 263 ? -30.786 -2.071 17.408 1.00 40.28 263 PHE A O 1
ATOM 2159 N N . PHE A 1 264 ? -29.174 -3.058 16.200 1.00 41.88 264 PHE A N 1
ATOM 2160 C CA . PHE A 1 264 ? -28.488 -1.812 15.861 1.00 41.88 264 PHE A CA 1
ATOM 2161 C C . PHE A 1 264 ? -29.188 -1.149 14.666 1.00 41.88 264 PHE A C 1
ATOM 2163 O O . PHE A 1 264 ? -28.724 -1.215 13.526 1.00 41.88 264 PHE A O 1
ATOM 2170 N N . GLU A 1 265 ? -30.312 -0.467 14.913 1.00 34.19 265 GLU A N 1
ATOM 2171 C CA . GLU A 1 265 ? -30.776 0.527 13.942 1.00 34.19 265 GLU A CA 1
ATOM 2172 C C . GLU A 1 265 ? -29.670 1.578 13.741 1.00 34.19 265 GLU A C 1
ATOM 2174 O O . GLU A 1 265 ? -29.037 2.014 14.712 1.00 34.19 265 GLU A O 1
ATOM 2179 N N . PRO A 1 266 ? -29.395 1.999 12.494 1.00 36.84 266 PRO A N 1
ATOM 2180 C CA . PRO A 1 266 ? -28.411 3.033 12.239 1.00 36.84 266 PRO A CA 1
ATOM 2181 C C . PRO A 1 266 ? -28.875 4.304 12.952 1.00 36.84 266 PRO A C 1
ATOM 2183 O O . PRO A 1 266 ? -29.925 4.861 12.633 1.00 36.84 266 PRO A O 1
ATOM 2186 N N . VAL A 1 267 ? -28.100 4.768 13.934 1.00 37.41 267 VAL A N 1
ATOM 2187 C CA . VAL A 1 267 ? -28.351 6.048 14.603 1.00 37.41 267 VAL A CA 1
ATOM 2188 C C . VAL A 1 267 ? -28.185 7.151 13.558 1.00 37.41 267 VAL A C 1
ATOM 2190 O O . VAL A 1 267 ? -27.085 7.617 13.279 1.00 37.41 267 VAL A O 1
ATOM 2193 N N . GLY A 1 268 ? -29.299 7.511 12.927 1.00 32.91 268 GLY A N 1
ATOM 2194 C CA . GLY A 1 268 ? -29.318 8.353 11.739 1.00 32.91 268 GLY A CA 1
ATOM 2195 C C . GLY A 1 268 ? -30.708 8.851 11.354 1.00 32.91 268 GLY A C 1
ATOM 2196 O O . GLY A 1 268 ? -30.955 9.098 10.182 1.00 32.91 268 GLY A O 1
ATOM 2197 N N . ALA A 1 269 ? -31.616 9.019 12.318 1.00 31.11 269 ALA A N 1
ATOM 2198 C CA . ALA A 1 269 ? -32.805 9.857 12.167 1.00 31.11 269 ALA A CA 1
ATOM 2199 C C . ALA A 1 269 ? -33.280 10.339 13.547 1.00 31.11 269 ALA A C 1
ATOM 2201 O O . ALA A 1 269 ? -34.297 9.890 14.046 1.00 31.11 269 ALA A O 1
ATOM 2202 N N . GLY A 1 270 ? -32.476 11.215 14.166 1.00 33.72 270 GLY A N 1
ATOM 2203 C CA . GLY A 1 270 ? -32.829 12.147 15.246 1.00 33.72 270 GLY A CA 1
ATOM 2204 C C . GLY A 1 270 ? -33.740 11.661 16.379 1.00 33.72 270 GLY A C 1
ATOM 2205 O O . GLY A 1 270 ? -34.924 11.485 16.162 1.00 33.72 270 GLY A O 1
ATOM 2206 N N . ILE A 1 271 ? -33.231 11.637 17.616 1.00 29.80 271 ILE A N 1
ATOM 2207 C CA . ILE A 1 271 ? -33.925 12.104 18.834 1.00 29.80 271 ILE A CA 1
ATOM 2208 C C . ILE A 1 271 ? -32.915 12.149 19.993 1.00 29.80 271 ILE A C 1
ATOM 2210 O O . ILE A 1 271 ? -32.006 11.335 20.111 1.00 29.80 271 ILE A O 1
ATOM 2214 N N . SER A 1 272 ? -33.084 13.170 20.826 1.00 30.69 272 SER A N 1
ATOM 2215 C CA . SER A 1 272 ? -32.389 13.442 22.079 1.00 30.69 272 SER A CA 1
ATOM 2216 C C . SER A 1 272 ? -32.633 12.409 23.188 1.00 30.69 272 SER A C 1
ATOM 2218 O O . SER A 1 272 ? -33.727 11.865 23.286 1.00 30.69 272 SER A O 1
ATOM 2220 N N . ALA A 1 273 ? -31.695 12.413 24.143 1.00 30.83 273 ALA A N 1
ATOM 2221 C CA . ALA A 1 273 ? -31.832 12.099 25.572 1.00 30.83 273 ALA A CA 1
ATOM 2222 C C . ALA A 1 273 ? -31.434 10.685 26.040 1.00 30.83 273 ALA A C 1
ATOM 2224 O O . ALA A 1 273 ? -32.131 9.707 25.819 1.00 30.83 273 ALA A O 1
ATOM 2225 N N . GLY A 1 274 ? -30.339 10.658 26.813 1.00 33.25 274 GLY A N 1
ATOM 2226 C CA . GLY A 1 274 ? -30.208 9.915 28.070 1.00 33.25 274 GLY A CA 1
ATOM 2227 C C . GLY A 1 274 ? -30.507 8.418 28.045 1.00 33.25 274 GLY A C 1
ATOM 2228 O O . GLY A 1 274 ? -31.598 8.006 28.419 1.00 33.25 274 GLY A O 1
ATOM 2229 N N . GLY A 1 275 ? -29.491 7.607 27.761 1.00 24.61 275 GLY A N 1
ATOM 2230 C CA . GLY A 1 275 ? -29.495 6.179 28.069 1.00 24.61 275 GLY A CA 1
ATOM 2231 C C . GLY A 1 275 ? -28.101 5.739 28.498 1.00 24.61 275 GLY A C 1
ATOM 2232 O O . GLY A 1 275 ? -27.197 5.675 27.673 1.00 24.61 275 GLY A O 1
ATOM 2233 N N . LEU A 1 276 ? -27.917 5.485 29.796 1.00 29.50 276 LEU A N 1
ATOM 2234 C CA . LEU A 1 276 ? -26.784 4.711 30.305 1.00 29.50 276 LEU A CA 1
ATOM 2235 C C . LEU A 1 276 ? -26.865 3.304 29.692 1.00 29.50 276 LEU A C 1
ATOM 2237 O O . LEU A 1 276 ? -27.875 2.625 29.873 1.00 29.50 276 LEU A O 1
ATOM 2241 N N . PHE A 1 277 ? -25.806 2.856 29.024 1.00 35.16 277 PHE A N 1
ATOM 2242 C CA . PHE A 1 277 ? -25.639 1.440 28.707 1.00 35.16 277 PHE A CA 1
ATOM 2243 C C . PHE A 1 277 ? -25.333 0.663 30.001 1.00 35.16 277 PHE A C 1
ATOM 2245 O O . PHE A 1 277 ? -24.478 1.106 30.775 1.00 35.16 277 PHE A O 1
ATOM 2252 N N . PRO A 1 278 ? -26.005 -0.469 30.277 1.00 29.94 278 PRO A N 1
ATOM 2253 C CA . PRO A 1 278 ? -25.613 -1.341 31.372 1.00 29.94 278 PRO A CA 1
ATOM 2254 C C . PRO A 1 278 ? -24.368 -2.138 30.960 1.00 29.94 278 PRO A C 1
ATOM 2256 O O . PRO A 1 278 ? -24.358 -2.799 29.925 1.00 29.94 278 PRO A O 1
ATOM 2259 N N . LEU A 1 279 ? -23.319 -2.074 31.780 1.00 31.92 279 LEU A N 1
ATOM 2260 C CA . LEU A 1 279 ? -22.207 -3.023 31.715 1.00 31.92 279 LEU A CA 1
ATOM 2261 C C . LEU A 1 279 ? -22.728 -4.437 32.050 1.00 31.92 279 LEU A C 1
ATOM 2263 O O . LEU A 1 279 ? -23.606 -4.556 32.915 1.00 31.92 279 LEU A O 1
ATOM 2267 N N . PRO A 1 280 ? -22.204 -5.505 31.423 1.00 33.69 280 PRO A N 1
ATOM 2268 C CA . PRO A 1 280 ? -22.545 -6.871 31.808 1.00 33.69 280 PRO A CA 1
ATOM 2269 C C . PRO A 1 280 ? -22.088 -7.160 33.253 1.00 33.69 280 PRO A C 1
ATOM 2271 O O . PRO A 1 280 ? -21.119 -6.560 33.730 1.00 33.69 280 PRO A O 1
ATOM 2274 N N . PRO A 1 281 ? -22.782 -8.050 33.989 1.00 32.66 281 PRO A N 1
ATOM 2275 C CA . PRO A 1 281 ? -22.439 -8.348 35.374 1.00 32.66 281 PRO A CA 1
ATOM 2276 C C . PRO A 1 281 ? -21.076 -9.047 35.450 1.00 32.66 281 PRO A C 1
ATOM 2278 O O . PRO A 1 281 ? -20.876 -10.114 34.873 1.00 32.66 281 PRO A O 1
ATOM 2281 N N . GLY A 1 282 ? -20.147 -8.430 36.185 1.00 30.69 282 GLY A N 1
ATOM 2282 C CA . GLY A 1 282 ? -18.831 -8.990 36.475 1.00 30.69 282 GLY A CA 1
ATOM 2283 C C . GLY A 1 282 ? -18.934 -10.317 37.226 1.00 30.69 282 GLY A C 1
ATOM 2284 O O . GLY A 1 282 ? -19.701 -10.449 38.181 1.00 30.69 282 GLY A O 1
ATOM 2285 N N . GLY A 1 283 ? -18.154 -11.301 36.780 1.00 28.77 283 GLY A N 1
ATOM 2286 C CA . GLY A 1 283 ? -17.974 -12.565 37.479 1.00 28.77 283 GLY A CA 1
ATOM 2287 C C . GLY A 1 283 ? -17.200 -12.360 38.780 1.00 28.77 283 GLY A C 1
ATOM 2288 O O . GLY A 1 283 ? -16.075 -11.867 38.774 1.00 28.77 283 GLY A O 1
ATOM 2289 N N . ASP A 1 284 ? -17.817 -12.761 39.889 1.00 28.34 284 ASP A N 1
ATOM 2290 C CA . ASP A 1 284 ? -17.184 -12.895 41.197 1.00 28.34 284 ASP A CA 1
ATOM 2291 C C . ASP A 1 284 ? -16.054 -13.937 41.132 1.00 28.34 284 ASP A C 1
ATOM 2293 O O . ASP A 1 284 ? -16.292 -15.127 40.911 1.00 28.34 284 ASP A O 1
ATOM 2297 N N . SER A 1 285 ? -14.821 -13.515 41.406 1.00 31.45 285 SER A N 1
ATOM 2298 C CA . SER A 1 285 ? -13.794 -14.409 41.934 1.00 31.45 285 SER A CA 1
ATOM 2299 C C . SER A 1 285 ? -13.120 -13.740 43.123 1.00 31.45 285 SER A C 1
ATOM 2301 O O . SER A 1 285 ? -12.336 -12.802 42.988 1.00 31.45 285 SER A O 1
ATOM 2303 N N . THR A 1 286 ? -13.460 -14.241 44.301 1.00 30.81 286 THR A N 1
ATOM 2304 C CA . THR A 1 286 ? -12.846 -13.931 45.587 1.00 30.81 286 THR A CA 1
ATOM 2305 C C . THR A 1 286 ? -11.347 -14.250 45.570 1.00 30.81 286 THR A C 1
ATOM 2307 O O . THR A 1 286 ? -10.970 -15.409 45.387 1.00 30.81 286 THR A O 1
ATOM 2310 N N . GLY A 1 287 ? -10.506 -13.244 45.815 1.00 27.94 287 GLY A N 1
ATOM 2311 C CA . GLY A 1 287 ? -9.062 -13.370 46.028 1.00 27.94 287 GLY A CA 1
ATOM 2312 C C . GLY A 1 287 ? -8.550 -12.239 46.930 1.00 27.94 287 GLY A C 1
ATOM 2313 O O . GLY A 1 287 ? -8.865 -11.079 46.706 1.00 27.94 287 GLY A O 1
ATOM 2314 N N . ASP A 1 288 ? -7.831 -12.629 47.977 1.00 28.39 288 ASP A N 1
ATOM 2315 C CA . ASP A 1 288 ? -7.366 -11.900 49.174 1.00 28.39 288 ASP A CA 1
ATOM 2316 C C . ASP A 1 288 ? -6.561 -10.593 48.900 1.00 28.39 288 ASP A C 1
ATOM 2318 O O . ASP A 1 288 ? -5.881 -10.509 47.873 1.00 28.39 288 ASP A O 1
ATOM 2322 N N . PRO A 1 289 ? -6.556 -9.574 49.796 1.00 29.45 289 PRO A N 1
ATOM 2323 C CA . PRO A 1 289 ? -5.896 -8.294 49.561 1.00 29.45 289 PRO A CA 1
ATOM 2324 C C . PRO A 1 289 ? -4.415 -8.358 49.965 1.00 29.45 289 PRO A C 1
ATOM 2326 O O . PRO A 1 289 ? -4.066 -8.351 51.146 1.00 29.45 289 PRO A O 1
ATOM 2329 N N . GLY A 1 290 ? -3.526 -8.384 48.972 1.00 26.36 290 GLY A N 1
ATOM 2330 C CA . GLY A 1 290 ? -2.077 -8.338 49.159 1.00 26.36 290 GLY A CA 1
ATOM 2331 C C . GLY A 1 290 ? -1.457 -7.044 48.629 1.00 26.36 290 GLY A C 1
ATOM 2332 O O . GLY A 1 290 ? -1.270 -6.910 47.430 1.00 26.36 290 GLY A O 1
ATOM 2333 N N . VAL A 1 291 ? -1.121 -6.135 49.550 1.00 27.92 291 VAL A N 1
ATOM 2334 C CA . VAL A 1 291 ? -0.007 -5.159 49.509 1.00 27.92 291 VAL A CA 1
ATOM 2335 C C . VAL A 1 291 ? 0.193 -4.375 48.1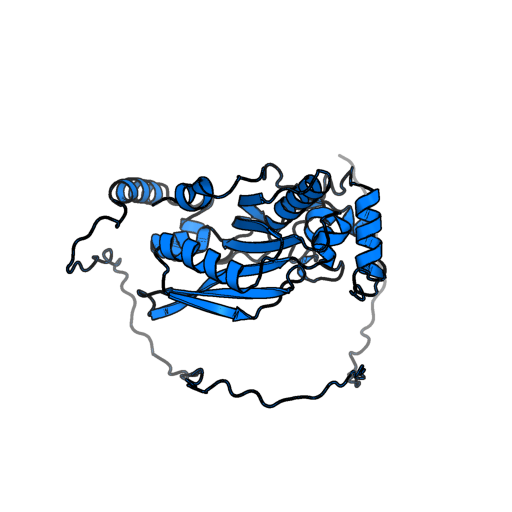94 1.00 27.92 291 VAL A C 1
ATOM 2337 O O . VAL A 1 291 ? 0.921 -4.794 47.299 1.00 27.92 291 VAL A O 1
ATOM 2340 N N . LEU A 1 292 ? -0.367 -3.161 48.145 1.00 27.58 292 LEU A N 1
ATOM 2341 C CA . LEU A 1 292 ? 0.013 -2.111 47.193 1.00 27.58 292 LEU A CA 1
ATOM 2342 C C . LEU A 1 292 ? 1.411 -1.575 47.544 1.00 27.58 292 LEU A C 1
ATOM 2344 O O . LEU A 1 292 ? 1.602 -0.975 48.602 1.00 27.58 292 LEU A O 1
ATOM 2348 N N . GLY A 1 293 ? 2.376 -1.808 46.656 1.00 26.00 293 GLY A N 1
ATOM 2349 C CA . GLY A 1 293 ? 3.618 -1.046 46.584 1.00 26.00 293 GLY A CA 1
ATOM 2350 C C . GLY A 1 293 ? 3.426 0.131 45.632 1.00 26.00 293 GLY A C 1
ATOM 2351 O O . GLY A 1 293 ? 3.048 -0.0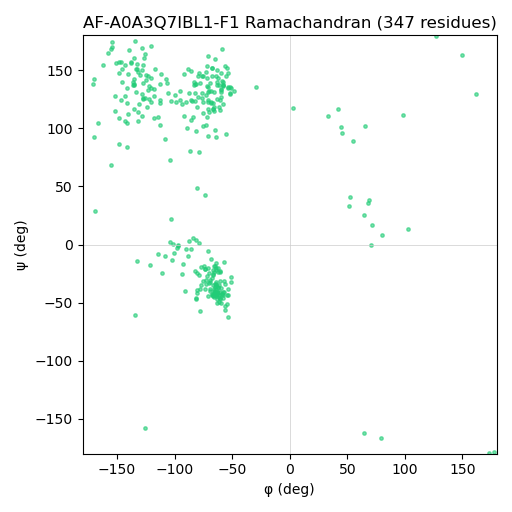69 44.482 1.00 26.00 293 GLY A O 1
ATOM 2352 N N . GLU A 1 294 ? 3.657 1.341 46.135 1.00 30.78 294 GLU A N 1
ATOM 2353 C CA . GLU A 1 294 ? 3.718 2.580 45.359 1.00 30.78 294 GLU A CA 1
ATOM 2354 C C . GLU A 1 294 ? 4.823 2.498 44.296 1.00 30.78 294 GLU A C 1
ATOM 2356 O O . GLU A 1 294 ? 5.979 2.229 44.631 1.00 30.78 294 GLU A O 1
ATOM 2361 N N . LEU A 1 295 ? 4.487 2.771 43.034 1.00 30.34 295 LEU A N 1
ATOM 2362 C CA . LEU A 1 295 ? 5.450 3.099 41.984 1.00 30.34 295 LEU A CA 1
ATOM 2363 C C . LEU A 1 295 ? 4.871 4.199 41.082 1.00 30.34 295 LEU A C 1
ATOM 2365 O O . LEU A 1 295 ? 3.980 3.936 40.285 1.00 30.34 295 LEU A O 1
ATOM 2369 N N . GLY A 1 296 ? 5.407 5.405 41.306 1.00 26.06 296 GLY A N 1
ATOM 2370 C CA . GLY A 1 296 ? 5.652 6.525 40.387 1.00 26.06 296 GLY A CA 1
ATOM 2371 C C . GLY A 1 296 ? 4.696 6.785 39.226 1.00 26.06 296 GLY A C 1
ATOM 2372 O O . GLY A 1 296 ? 4.726 6.073 38.227 1.00 26.06 296 GLY A O 1
ATOM 2373 N N . ASP A 1 297 ? 3.971 7.896 39.341 1.00 28.89 297 ASP A N 1
ATOM 2374 C CA . ASP A 1 297 ? 3.384 8.647 38.234 1.00 28.89 297 ASP A CA 1
ATOM 2375 C C . ASP A 1 297 ? 4.505 9.264 37.371 1.00 28.89 297 ASP A C 1
ATOM 2377 O O . ASP A 1 297 ? 5.264 10.102 37.858 1.00 28.89 297 ASP A O 1
ATOM 2381 N N . ASP A 1 298 ? 4.602 8.859 36.102 1.00 29.23 298 ASP A N 1
ATOM 2382 C CA . ASP A 1 298 ? 5.307 9.610 35.056 1.00 29.23 298 ASP A CA 1
ATOM 2383 C C . ASP A 1 298 ? 4.240 10.205 34.118 1.00 29.23 298 ASP A C 1
ATOM 2385 O O . ASP A 1 298 ? 3.763 9.563 33.178 1.00 29.23 298 ASP A O 1
ATOM 2389 N N . ASP A 1 299 ? 3.821 11.429 34.443 1.00 31.00 299 ASP A N 1
ATOM 2390 C CA . ASP A 1 299 ? 2.977 12.293 33.618 1.00 31.00 299 ASP A CA 1
ATOM 2391 C C . ASP A 1 299 ? 3.810 12.888 32.466 1.00 31.00 299 ASP A C 1
ATOM 2393 O O . ASP A 1 299 ? 4.539 13.863 32.653 1.00 31.00 299 ASP A O 1
ATOM 2397 N N . ASP A 1 300 ? 3.674 12.346 31.254 1.00 32.31 300 ASP A N 1
ATOM 2398 C CA . ASP A 1 300 ? 4.065 13.052 30.025 1.00 32.31 300 ASP A CA 1
ATOM 2399 C C . ASP A 1 300 ? 2.885 13.922 29.545 1.00 32.31 300 ASP A C 1
ATOM 2401 O O . ASP A 1 300 ? 2.109 13.558 28.653 1.00 32.31 300 ASP A O 1
ATOM 2405 N N . GLU A 1 301 ? 2.733 15.097 30.162 1.00 32.53 301 GLU A N 1
ATOM 2406 C CA . GLU A 1 301 ? 1.891 16.181 29.648 1.00 32.53 301 GLU A CA 1
ATOM 2407 C C . GLU A 1 301 ? 2.471 16.712 28.321 1.00 32.53 301 GLU A C 1
ATOM 2409 O O . GLU A 1 301 ? 3.550 17.305 28.270 1.00 32.53 301 GLU A O 1
ATOM 2414 N N . LEU A 1 302 ? 1.735 16.537 27.218 1.00 36.00 302 LEU A N 1
ATOM 2415 C CA . LEU A 1 302 ? 1.985 17.276 25.977 1.00 36.00 302 LEU A CA 1
ATOM 2416 C C . LEU A 1 302 ? 1.518 18.732 26.171 1.00 36.00 302 LEU A C 1
ATOM 2418 O O . LEU A 1 302 ? 0.368 18.930 26.565 1.00 36.00 302 LEU A O 1
ATOM 2422 N N . PRO A 1 303 ? 2.348 19.752 25.883 1.00 33.56 303 PRO A N 1
ATOM 2423 C CA . PRO A 1 303 ? 1.983 21.135 26.156 1.00 33.56 303 PRO A CA 1
ATOM 2424 C C . PRO A 1 303 ? 0.881 21.623 25.208 1.00 33.56 303 PRO A C 1
ATOM 2426 O O . PRO A 1 303 ? 1.039 21.606 23.984 1.00 33.56 303 PRO A O 1
ATOM 2429 N N . ASP A 1 304 ? -0.213 22.110 25.794 1.00 31.81 304 ASP A N 1
ATOM 2430 C CA . ASP A 1 304 ? -1.184 22.967 25.120 1.00 31.81 304 ASP A CA 1
ATOM 2431 C C . ASP A 1 304 ? -0.500 24.299 24.772 1.00 31.81 304 ASP A C 1
ATOM 2433 O O . ASP A 1 304 ? 0.009 25.014 25.638 1.00 31.81 304 ASP A O 1
ATOM 2437 N N . GLY A 1 305 ? -0.434 24.597 23.476 1.00 30.59 305 GLY A N 1
ATOM 2438 C CA . GLY A 1 305 ? 0.217 25.784 22.939 1.00 30.59 305 GLY A CA 1
ATOM 2439 C C . GLY A 1 305 ? -0.573 26.360 21.776 1.00 30.59 305 GLY A C 1
ATOM 2440 O O . GLY A 1 305 ? -0.291 26.094 20.609 1.00 30.59 305 GLY A O 1
ATOM 2441 N N . ASP A 1 306 ? -1.565 27.168 22.110 1.00 33.88 306 ASP A N 1
ATOM 2442 C CA . ASP A 1 306 ? -2.133 28.233 21.298 1.00 33.88 306 ASP A CA 1
ATOM 2443 C C . ASP A 1 306 ? -1.012 29.204 20.878 1.00 33.88 306 ASP A C 1
ATOM 2445 O O . ASP A 1 306 ? -0.611 30.104 21.611 1.00 33.88 306 ASP A O 1
ATOM 2449 N N . GLY A 1 307 ? -0.467 28.978 19.680 1.00 28.62 307 GLY A N 1
ATOM 2450 C CA . GLY A 1 307 ? 0.567 29.805 19.064 1.00 28.62 307 GLY A CA 1
ATOM 2451 C C . GLY A 1 307 ? 0.207 30.139 17.622 1.00 28.62 307 GLY A C 1
ATOM 2452 O O . GLY A 1 307 ? 0.132 29.261 16.765 1.00 28.62 307 GLY A O 1
ATOM 2453 N N . GLU A 1 308 ? -0.040 31.422 17.372 1.00 26.88 308 GLU A N 1
ATOM 2454 C CA . GLU A 1 308 ? -0.284 32.014 16.059 1.00 26.88 308 GLU A CA 1
ATOM 2455 C C . GLU A 1 308 ? 0.805 31.643 15.039 1.00 26.88 308 GLU A C 1
ATOM 2457 O O . GLU A 1 308 ? 2.005 31.733 15.302 1.00 26.88 308 GLU A O 1
ATOM 2462 N N . ILE A 1 309 ? 0.374 31.288 13.827 1.00 26.48 309 ILE A N 1
ATOM 2463 C CA . ILE A 1 309 ? 1.249 31.162 12.661 1.00 26.48 309 ILE A CA 1
ATOM 2464 C C . ILE A 1 309 ? 1.641 32.576 12.224 1.00 26.48 309 ILE A C 1
ATOM 2466 O O . ILE A 1 309 ? 0.859 33.276 11.580 1.00 26.48 309 ILE A O 1
ATOM 2470 N N . ILE A 1 310 ? 2.866 32.983 12.547 1.00 26.77 310 ILE A N 1
ATOM 2471 C CA . ILE A 1 310 ? 3.532 34.129 11.924 1.00 26.77 310 ILE A CA 1
ATOM 2472 C C . ILE A 1 310 ? 4.779 33.599 11.220 1.00 26.77 310 ILE A C 1
ATOM 2474 O O . ILE A 1 310 ? 5.749 33.196 11.857 1.00 26.77 310 ILE A O 1
ATOM 2478 N N . ALA A 1 311 ? 4.743 33.593 9.889 1.00 27.91 311 ALA A N 1
ATOM 2479 C CA . ALA A 1 311 ? 5.931 33.407 9.068 1.00 27.91 311 ALA A CA 1
ATOM 2480 C C . ALA A 1 311 ? 6.734 34.717 9.023 1.00 27.91 311 ALA A C 1
ATOM 2482 O O . ALA A 1 311 ? 6.133 35.778 8.834 1.00 27.91 311 ALA A O 1
ATOM 2483 N N . PRO A 1 312 ? 8.072 34.664 9.109 1.00 26.77 312 PRO A N 1
ATOM 2484 C CA . PRO A 1 312 ? 8.915 35.681 8.516 1.00 26.77 312 PRO A CA 1
ATOM 2485 C C . PRO A 1 312 ? 9.631 35.147 7.271 1.00 26.77 312 PRO A C 1
ATOM 2487 O O . PRO A 1 312 ? 10.034 33.988 7.183 1.00 26.77 312 PRO A O 1
ATOM 2490 N N . ASP A 1 313 ? 9.737 36.054 6.312 1.00 26.86 313 ASP A N 1
ATOM 2491 C CA . ASP A 1 313 ? 10.255 35.912 4.961 1.00 26.86 313 ASP A CA 1
ATOM 2492 C C . ASP A 1 313 ? 11.668 35.314 4.841 1.00 26.86 313 ASP A C 1
ATOM 2494 O O . ASP A 1 313 ? 12.554 35.604 5.638 1.00 26.86 313 ASP A O 1
ATOM 2498 N N . GLY A 1 314 ? 11.864 34.579 3.739 1.00 24.83 314 GLY A N 1
ATOM 2499 C CA . GLY A 1 314 ? 13.027 34.687 2.851 1.00 24.83 314 GLY A CA 1
ATOM 2500 C C . GLY A 1 314 ? 14.406 34.306 3.395 1.00 24.83 314 GLY A C 1
ATOM 2501 O O . GLY A 1 314 ? 15.081 35.132 3.987 1.00 24.83 314 GLY A O 1
ATOM 2502 N N . ASP A 1 315 ? 14.888 33.112 3.037 1.00 22.84 315 ASP A N 1
ATOM 2503 C CA . ASP A 1 315 ? 16.111 32.993 2.229 1.00 22.84 315 ASP A CA 1
ATOM 2504 C C . ASP A 1 315 ? 16.350 31.555 1.744 1.00 22.84 315 ASP A C 1
ATOM 2506 O O . ASP A 1 315 ? 16.165 30.564 2.450 1.00 22.84 315 ASP A O 1
ATOM 2510 N N . ILE A 1 316 ? 16.764 31.464 0.482 1.00 24.80 316 ILE A N 1
ATOM 2511 C CA . ILE A 1 316 ? 17.221 30.254 -0.200 1.00 24.80 316 ILE A CA 1
ATOM 2512 C C . ILE A 1 316 ? 18.632 29.941 0.293 1.00 24.80 316 ILE A C 1
ATOM 2514 O O . ILE A 1 316 ? 19.530 30.740 0.043 1.00 24.80 316 ILE A O 1
ATOM 2518 N N . LEU A 1 317 ? 18.870 28.751 0.851 1.00 22.92 317 LEU A N 1
ATOM 2519 C CA . LEU A 1 317 ? 20.204 28.145 0.863 1.00 22.92 317 LEU A CA 1
ATOM 2520 C C . LEU A 1 317 ? 20.134 26.634 0.623 1.00 22.92 317 LEU A C 1
ATOM 2522 O O . LEU A 1 317 ? 19.663 25.853 1.445 1.00 22.92 317 LEU A O 1
ATOM 2526 N N . ALA A 1 318 ? 20.665 26.243 -0.534 1.00 22.75 318 ALA A N 1
ATOM 2527 C CA . ALA A 1 318 ? 21.173 24.910 -0.797 1.00 22.75 318 ALA A CA 1
ATOM 2528 C C . ALA A 1 318 ? 22.294 24.566 0.200 1.00 22.75 318 ALA A C 1
ATOM 2530 O O . ALA A 1 318 ? 23.151 25.402 0.485 1.00 22.75 318 ALA A O 1
ATOM 2531 N N . GLY A 1 319 ? 22.330 23.325 0.681 1.00 21.78 319 GLY A N 1
ATOM 2532 C CA . GLY A 1 319 ? 23.395 22.866 1.567 1.00 21.78 319 GLY A CA 1
ATOM 2533 C C . GLY A 1 319 ? 23.359 21.364 1.786 1.00 21.78 319 GLY A C 1
ATOM 2534 O O . GLY A 1 319 ? 22.685 20.871 2.681 1.00 21.78 319 GLY A O 1
ATOM 2535 N N . ALA A 1 320 ? 24.110 20.641 0.959 1.00 24.66 320 ALA A N 1
ATOM 2536 C CA . ALA A 1 320 ? 24.575 19.304 1.280 1.00 24.66 320 ALA A CA 1
ATOM 2537 C C . ALA A 1 320 ? 25.512 19.345 2.505 1.00 24.66 320 ALA A C 1
ATOM 2539 O O . ALA A 1 320 ? 26.402 20.190 2.574 1.00 24.66 320 ALA A O 1
ATOM 2540 N N . GLY A 1 321 ? 25.352 18.392 3.418 1.00 22.02 321 GLY A N 1
ATOM 2541 C CA . GLY A 1 321 ? 26.307 18.025 4.470 1.00 22.02 321 GLY A CA 1
ATOM 2542 C C . GLY A 1 321 ? 25.826 16.690 5.036 1.00 22.02 321 GLY A C 1
ATOM 2543 O O . GLY A 1 321 ? 24.717 16.615 5.543 1.00 22.02 321 GLY A O 1
ATOM 2544 N N . VAL A 1 322 ? 26.447 15.548 4.726 1.00 23.27 322 VAL A N 1
ATOM 2545 C CA . VAL A 1 322 ? 27.729 15.071 5.272 1.00 23.27 322 VAL A CA 1
ATOM 2546 C C . VAL A 1 322 ? 27.770 15.279 6.780 1.00 23.27 322 VAL A C 1
ATOM 2548 O O . VAL A 1 322 ? 28.053 16.379 7.239 1.00 23.27 322 VAL A O 1
ATOM 2551 N N . PHE A 1 323 ? 27.529 14.204 7.529 1.00 24.27 323 PHE A N 1
ATOM 2552 C CA . PHE A 1 323 ? 28.063 14.074 8.875 1.00 24.27 323 PHE A CA 1
ATOM 2553 C C . PHE A 1 323 ? 28.721 12.709 9.043 1.00 24.27 323 PHE A C 1
ATOM 2555 O O . PHE A 1 323 ? 28.114 11.661 8.828 1.00 24.27 323 PHE A O 1
ATOM 2562 N N . ASP A 1 324 ? 30.003 12.816 9.375 1.00 23.41 324 ASP A N 1
ATOM 2563 C CA . ASP A 1 324 ? 30.930 11.790 9.810 1.00 23.41 324 ASP A CA 1
ATOM 2564 C C . ASP A 1 324 ? 30.419 11.011 11.026 1.00 23.41 324 ASP A C 1
ATOM 2566 O O . ASP A 1 324 ? 29.837 11.554 11.967 1.00 23.41 324 ASP A O 1
ATOM 2570 N N . SER A 1 325 ? 30.758 9.728 11.016 1.00 23.97 325 SER A N 1
ATOM 2571 C CA . SER A 1 325 ? 30.875 8.847 12.176 1.00 23.97 325 SER A CA 1
ATOM 2572 C C . SER A 1 325 ? 31.855 9.372 13.236 1.00 23.97 325 SER A C 1
ATOM 2574 O O . SER A 1 325 ? 32.881 9.953 12.882 1.00 23.97 325 SER A O 1
ATOM 2576 N N . PRO A 1 326 ? 31.657 8.991 14.511 1.00 28.31 326 PRO A N 1
ATOM 2577 C CA . PRO A 1 326 ? 32.798 8.655 15.355 1.00 28.31 326 PRO A CA 1
ATOM 2578 C C . PRO A 1 326 ? 32.661 7.283 16.032 1.00 28.31 326 PRO A C 1
ATOM 2580 O O . PRO A 1 326 ? 31.700 6.977 16.734 1.00 28.31 326 PRO A O 1
ATOM 2583 N N . GLU A 1 327 ? 33.691 6.478 15.787 1.00 23.58 327 GLU A N 1
ATOM 2584 C CA . GLU A 1 327 ? 34.339 5.506 16.669 1.00 23.58 327 GLU A CA 1
ATOM 2585 C C . GLU A 1 327 ? 33.744 5.301 18.079 1.00 23.58 327 GLU A C 1
ATOM 2587 O O . GLU A 1 327 ? 33.872 6.143 18.964 1.00 23.58 327 GLU A O 1
ATOM 2592 N N . MET A 1 328 ? 33.274 4.078 18.347 1.00 25.92 328 MET A N 1
ATOM 2593 C CA . MET A 1 328 ? 33.607 3.363 19.585 1.00 25.92 328 MET A CA 1
ATOM 2594 C C . MET A 1 328 ? 33.636 1.854 19.325 1.00 25.92 328 MET A C 1
ATOM 2596 O O . MET A 1 328 ? 32.669 1.125 19.531 1.00 25.92 328 MET A O 1
ATOM 2600 N N . LEU A 1 329 ? 34.807 1.389 18.887 1.00 26.00 329 LEU A N 1
ATOM 2601 C CA . LEU A 1 329 ? 35.255 0.016 19.079 1.00 26.00 329 LEU A CA 1
ATOM 2602 C C . LEU A 1 329 ? 35.489 -0.205 20.580 1.00 26.00 329 LEU A C 1
ATOM 2604 O O . LEU A 1 329 ? 36.376 0.413 21.170 1.00 26.00 329 LEU A O 1
ATOM 2608 N N . ARG A 1 330 ? 34.726 -1.111 21.196 1.00 27.80 330 ARG A N 1
ATOM 2609 C CA . ARG A 1 330 ? 35.154 -1.800 22.418 1.00 27.80 330 ARG A CA 1
ATOM 2610 C C . ARG A 1 330 ? 35.148 -3.302 22.179 1.00 27.80 330 ARG A C 1
ATOM 2612 O O . ARG A 1 330 ? 34.178 -3.887 21.715 1.00 27.80 330 ARG A O 1
ATOM 2619 N N . GLU A 1 331 ? 36.317 -3.848 22.461 1.00 26.06 331 GLU A N 1
ATOM 2620 C CA . GLU A 1 331 ? 36.789 -5.213 22.314 1.00 26.06 331 GLU A CA 1
ATOM 2621 C C . GLU A 1 331 ? 35.818 -6.259 22.883 1.00 26.06 331 GLU A C 1
ATOM 2623 O O . GLU A 1 331 ? 35.390 -6.165 24.032 1.00 26.06 331 GLU A O 1
ATOM 2628 N N . ILE A 1 332 ? 35.546 -7.310 22.103 1.00 29.05 332 ILE A N 1
ATOM 2629 C CA . ILE A 1 332 ? 35.049 -8.590 22.622 1.00 29.05 332 ILE A CA 1
ATOM 2630 C C . ILE A 1 332 ? 36.161 -9.629 22.391 1.00 29.05 332 ILE A C 1
ATOM 2632 O O . ILE A 1 332 ? 36.620 -9.766 21.253 1.00 29.05 332 ILE A O 1
ATOM 2636 N N . PRO A 1 333 ? 36.637 -10.348 23.427 1.00 29.67 333 PRO A N 1
ATOM 2637 C CA . PRO A 1 333 ? 37.779 -11.249 23.303 1.00 29.67 333 PRO A CA 1
ATOM 2638 C C . PRO A 1 333 ? 37.467 -12.485 22.457 1.00 29.67 333 PRO A C 1
ATOM 2640 O O . PRO A 1 333 ? 36.434 -13.136 22.610 1.00 29.67 333 PRO A O 1
ATOM 2643 N N . THR A 1 334 ? 38.431 -12.852 21.620 1.00 28.72 334 THR A N 1
ATOM 2644 C CA . THR A 1 334 ? 38.480 -14.078 20.823 1.00 28.72 334 THR A CA 1
ATOM 2645 C C . THR A 1 334 ? 38.579 -15.322 21.715 1.00 28.72 334 THR A C 1
ATOM 2647 O O . THR A 1 334 ? 39.648 -15.716 22.183 1.00 28.72 334 THR A O 1
ATOM 2650 N N . GLY A 1 335 ? 37.437 -15.971 21.948 1.00 28.58 335 GLY A N 1
ATOM 2651 C CA . GLY A 1 335 ? 37.347 -17.302 22.547 1.00 28.58 335 GLY A CA 1
ATOM 2652 C C . GLY A 1 335 ? 37.511 -18.399 21.492 1.00 28.58 335 GLY A C 1
ATOM 2653 O O . GLY A 1 335 ? 36.790 -18.436 20.502 1.00 28.58 335 GLY A O 1
ATOM 2654 N N . LYS A 1 336 ? 38.487 -19.283 21.709 1.00 28.36 336 LYS A N 1
ATOM 2655 C CA . LYS A 1 336 ? 38.886 -20.415 20.858 1.00 28.36 336 LYS A CA 1
ATOM 2656 C C . LYS A 1 336 ? 37.721 -21.342 20.463 1.00 28.36 336 LYS A C 1
ATOM 2658 O O . LYS A 1 336 ? 37.035 -21.873 21.331 1.00 28.36 336 LYS A O 1
ATOM 2663 N N . LEU A 1 337 ? 37.617 -21.642 19.167 1.00 25.83 337 LEU A N 1
ATOM 2664 C CA . LEU A 1 337 ? 36.938 -22.830 18.634 1.00 25.83 337 LEU A CA 1
ATOM 2665 C C . LEU A 1 337 ? 37.766 -24.091 18.951 1.00 25.83 337 LEU A C 1
ATOM 2667 O O . LEU A 1 337 ? 38.978 -24.074 18.715 1.00 25.83 337 LEU A O 1
ATOM 2671 N N . PRO A 1 338 ? 37.162 -25.199 19.412 1.00 32.25 338 PRO A N 1
ATOM 2672 C CA . PRO A 1 338 ? 37.775 -26.512 19.301 1.00 32.25 338 PRO A CA 1
ATOM 2673 C C . PRO A 1 338 ? 37.266 -27.246 18.049 1.00 32.25 338 PRO A C 1
ATOM 2675 O O . PRO A 1 338 ? 36.068 -27.452 17.865 1.00 32.25 338 PRO A O 1
ATOM 2678 N N . GLU A 1 339 ? 38.202 -27.673 17.202 1.00 28.98 339 GLU A N 1
ATOM 2679 C CA . GLU A 1 339 ? 37.988 -28.706 16.186 1.00 28.98 339 GLU A CA 1
ATOM 2680 C C . GLU A 1 339 ? 37.710 -30.068 16.848 1.00 28.98 339 GLU A C 1
ATOM 2682 O O . GLU A 1 339 ? 38.492 -30.512 17.692 1.00 28.98 339 GLU A O 1
ATOM 2687 N N . LYS A 1 340 ? 36.652 -30.761 16.410 1.00 29.64 340 LYS A N 1
ATOM 2688 C CA . LYS A 1 340 ? 36.687 -32.084 15.742 1.00 29.64 340 LYS A CA 1
ATOM 2689 C C . LYS A 1 340 ? 35.320 -32.777 15.790 1.00 29.64 340 LYS A C 1
ATOM 2691 O O . LYS A 1 340 ? 34.731 -32.952 16.852 1.00 29.64 340 LYS A O 1
ATOM 2696 N N . SER A 1 341 ? 34.888 -33.219 14.610 1.00 28.30 341 SER A N 1
ATOM 2697 C CA . SER A 1 341 ? 33.788 -34.155 14.343 1.00 28.30 341 SER A CA 1
ATOM 2698 C C . SER A 1 341 ? 33.994 -35.523 15.025 1.00 28.30 341 SER A C 1
ATOM 2700 O O . SER A 1 341 ? 35.109 -35.843 15.450 1.00 28.30 341 SER A O 1
ATOM 2702 N N . PRO A 1 342 ? 32.955 -36.377 15.053 1.00 35.25 342 PRO A N 1
ATOM 2703 C CA . PRO A 1 342 ? 32.873 -37.351 13.964 1.00 35.25 342 PRO A CA 1
ATOM 2704 C C . PRO A 1 342 ? 31.466 -37.571 13.383 1.00 35.25 342 PRO A C 1
ATOM 2706 O O . PRO A 1 342 ? 30.440 -37.331 14.010 1.00 35.25 342 PRO A O 1
ATOM 2709 N N . GLU A 1 343 ? 31.513 -38.038 12.140 1.00 28.97 343 GLU A N 1
ATOM 2710 C CA . GLU A 1 343 ? 30.490 -38.627 11.277 1.00 28.97 343 GLU A CA 1
ATOM 2711 C C . GLU A 1 343 ? 29.364 -39.386 11.998 1.00 28.97 343 GLU A C 1
ATOM 2713 O O . GLU A 1 343 ? 29.634 -40.269 12.812 1.00 28.97 343 GLU A O 1
ATOM 2718 N N . LEU A 1 344 ? 28.114 -39.162 11.573 1.00 31.70 344 LEU A N 1
ATOM 2719 C CA . LEU A 1 344 ? 27.068 -40.181 11.647 1.00 31.70 344 LEU A CA 1
ATOM 2720 C C . LEU A 1 344 ? 26.299 -40.266 10.324 1.00 31.70 344 LEU A C 1
ATOM 2722 O O . LEU A 1 344 ? 25.936 -39.263 9.715 1.00 31.70 344 LEU A O 1
ATOM 2726 N N . LYS A 1 345 ? 26.176 -41.522 9.901 1.00 28.20 345 LYS A N 1
ATOM 2727 C CA . LYS A 1 345 ? 25.796 -42.064 8.601 1.00 28.20 345 LYS A CA 1
ATOM 2728 C C . LYS A 1 345 ? 24.344 -41.799 8.209 1.00 28.20 345 LYS A C 1
ATOM 2730 O O . LYS A 1 345 ? 23.455 -41.753 9.052 1.00 28.20 345 LYS A O 1
ATOM 2735 N N . GLU A 1 346 ? 24.157 -41.745 6.895 1.00 28.72 346 GLU A N 1
ATOM 2736 C CA . GLU A 1 346 ? 22.924 -42.081 6.189 1.00 28.72 346 GLU A CA 1
ATOM 2737 C C . GLU A 1 346 ? 22.405 -43.462 6.627 1.00 28.72 346 GLU A C 1
ATOM 2739 O O . GLU A 1 346 ? 23.171 -44.425 6.662 1.00 28.72 346 GLU A O 1
ATOM 2744 N N . GLU A 1 347 ? 21.104 -43.568 6.892 1.00 31.34 347 GLU A N 1
ATOM 2745 C CA . GLU A 1 347 ? 20.352 -44.811 6.717 1.00 31.34 347 GLU A CA 1
ATOM 2746 C C . GLU A 1 347 ? 19.025 -44.477 6.024 1.00 31.34 347 GLU A C 1
ATOM 2748 O O . GLU A 1 347 ? 18.204 -43.711 6.530 1.00 31.34 347 GLU A O 1
ATOM 2753 N N . GLU A 1 348 ? 18.874 -45.034 4.823 1.00 30.06 348 GLU A N 1
ATOM 2754 C CA . GLU A 1 348 ? 17.598 -45.290 4.162 1.00 30.06 348 GLU A CA 1
ATOM 2755 C C . GLU A 1 348 ? 16.754 -46.231 5.038 1.00 30.06 348 GLU A C 1
ATOM 2757 O O . GLU A 1 348 ? 17.285 -47.247 5.480 1.00 30.06 348 GLU A O 1
ATOM 2762 N N . VAL A 1 349 ? 15.471 -45.908 5.254 1.00 34.34 349 VAL A N 1
ATOM 2763 C CA . VAL A 1 349 ? 14.258 -46.713 4.949 1.00 34.34 349 VAL A CA 1
ATOM 2764 C C . VAL A 1 349 ? 13.037 -45.803 5.060 1.00 34.34 349 VAL A C 1
ATOM 2766 O O . VAL A 1 349 ? 12.884 -45.141 6.112 1.00 34.34 349 VAL A O 1
#

InterPro domains:
  IPR002319 Phenylalanyl-tRNA synthetase [PF01409] (11-251)
  IPR004529 Phenylalanyl-tRNA synthetase, class IIc, alpha subunit [TIGR00468] (10-251)
  IPR006195 Aminoacyl-tRNA synthetase, class II [PS50862] (114-247)
  IPR045864 Class II Aminoacyl-tRNA synthetase/Biotinyl protein ligase (BPL) and lipoyl protein ligase (LPL) [G3DSA:3.30.930.10] (3-263)
  IPR045864 Class II Aminoacyl-tRNA synthetase/Biotinyl protein ligase (BPL) and lipoyl protein ligase (LPL) [SSF55681] (11-251)

Foldseek 3Di:
DDPCVLDVVAADEFDPPDQKDFLCLQALLLLHALPDPCLDVQWWAWDPVVQFDDDDPVLLVVLSQCCQQQRDPPDRHVNDHDDPSNRGTMTRRAACVSSVSVVLLVCLVDPHDKHKYKYKAKGAINDDDDQPDDRIFIKIKIKIKDFPDDPVNLVVSVCSSVVLVVQNAWDWDFDDDSFFPGKTFIWGQDPVVRDIDTFWIWHKGDCSSNVSSNDDPRMIMIMIMGTPQVSVCSVVVPRGSVCVDDPPHDVVVVVVVVVVVVVPDPPDDDDDDDDDDDDPDDDDDDDDDDDDDDDDDDDPDDDDDPDDDDDDDDDDDDDDDDDDDDDDDDDDDDDDDDDDDDDDDDDDD

Radius of gyration: 25.53 Å; Cα contacts (8 Å, |Δi|>4): 471; chains: 1; bounding box: 73×83×71 Å

Mean predicted aligned error: 14.31 Å

Sequence (349 aa):
MDLEILCIELFEEMPTNNYVESSFWNFDALFQPQQHPARDSHDTFFLKVPSSTKMLPEDYVERVKEIHESGGYQSRGYGYDWKREEANKNLLRTHTTAVSSRMLYALAQKPFAPKKYYSIDRVFRNEAVDRTHLAEFHQIEGLICDRGLTLGDLIGVLHDFFSRLGMSKLRFKPAYNPYTEPSMEIFSYHEGFKKWVEVGNSGMFRPEMLLPMGLPEDVRVIAWGLSLERPTMILYGIDNIRDLFGPKVDLAEVVEYAFTAEFFEPVGAGISAGGLFPLPPGGDSTGDPGVLGELGDDDDELPDGDGEIIAPDGDILAGAGVFDSPEMLREIPTGKLPEKSPELKEEEV

Secondary structure (DSSP, 8-state):
--HHHHHHTT-EEP----SEEEHHHHTGGGT--TT-GGGSTTTS-B-STT-B-S---HHHHHHHHHHHHT-BTTB----S---HHHHHBEEE-SSTHHHHHHHHHHHHTSS---EEEEEEEEEE--PPP-SS--SEEEEEEEEEEEET--HHHHHHHHHHHHHHTT---EEEEEEEETTEEEEEEEEEEETTTTEEEEEEEEEEEPHHHHGGGT--TTEEEEEEEEESHHHHHHHHT-S-HHHHSSTT--HHHHHHHHHHHTT---S-S------PPPPPPPPP-----------------PPP------------------------------PPPPP----------

Organism: Solanum lycopersicum (NCBI:txid4081)